Protein AF-0000000080331948 (afdb_homodimer)

Secondary structure (DSSP, 8-state):
--HHHHHHHHHHHHHHHHTT-EEE-SSTTEEEEEEE-SSSSEEEEEEEE-SSEEEEEEEEEPPPSS-HHHHHHHHHHHTTT-SS-EEEE-TT--EEEEEEEEGGG--HHHHHHHHHHHHHHHHHTHHHHHHHHHHHHHHHHHHHHHHHT---GGGGGGHHHHS----/--HHHHHHHHHHHHHHHHTT-EEE-SSTTEEEEEEE-SSSSEEEEEEEE-SSEEEEEEEEEPPPSS-HHHHHHHHHHHTTT-SS-EEEE-TT--EEEEEEEEGGG--HHHHHHHHHHHHHHHHHTHHHHHHHHHHHHHHHHHHHHHHHT---GGGGGGHHHHS----

pLDDT: mean 94.82, std 8.62, range [34.72, 98.94]

Nearest PDB structures (foldseek):
  2plg-assembly1_A  TM=7.442E-01  e=8.503E-07  Synechococcus elongatus
  2plg-assembly1_B  TM=6.906E-01  e=1.184E-05  Synechococcus elongatus
  4g6t-assembly1_A  TM=7.259E-01  e=1.297E-04  Pseudomonas syringae pv. tomato str. DC3000
  1ttw-assembly1_A-2  TM=7.225E-01  e=3.381E-04  Yersinia pestis CO92
  3epu-assembly1_A  TM=7.434E-01  e=1.054E-03  Salmonella enterica subsp. enterica serovar Typhimurium

Organism: NCBI:txid40318

InterPro domains:
  IPR019660 Putative sensory transduction regulator YbjN [PF10722] (11-130)

Structure (mmCIF, N/CA/C/O backbone):
data_AF-0000000080331948-model_v1
#
loop_
_entity.id
_entity.type
_entity.pdbx_description
1 polymer 'YbjN domain-containing protein'
#
loop_
_atom_site.group_PDB
_atom_site.id
_atom_site.type_symbol
_atom_site.label_atom_id
_atom_site.label_alt_id
_atom_site.label_comp_id
_atom_site.label_asym_id
_atom_site.label_entity_id
_atom_site.label_seq_id
_atom_site.pdbx_PDB_ins_code
_atom_site.Cartn_x
_atom_site.Cartn_y
_atom_site.Cartn_z
_atom_site.occupancy
_atom_site.B_iso_or_equiv
_atom_site.auth_seq_id
_atom_site.auth_comp_id
_atom_site.auth_asym_id
_atom_site.auth_atom_id
_atom_site.pdbx_PDB_model_num
ATOM 1 N N . MET A 1 1 ? 12.797 -26.469 7.102 1 83.25 1 MET A N 1
ATOM 2 C CA . MET A 1 1 ? 12.281 -25.797 5.902 1 83.25 1 MET A CA 1
ATOM 3 C C . MET A 1 1 ? 11.719 -26.828 4.918 1 83.25 1 MET A C 1
ATOM 5 O O . MET A 1 1 ? 12.359 -27.844 4.641 1 83.25 1 MET A O 1
ATOM 9 N N . SER A 1 2 ? 10.547 -26.578 4.457 1 90.88 2 SER A N 1
ATOM 10 C CA . SER A 1 2 ? 9.906 -27.438 3.459 1 90.88 2 SER A CA 1
ATOM 11 C C . SER A 1 2 ? 10.633 -27.359 2.121 1 90.88 2 SER A C 1
ATOM 13 O O . SER A 1 2 ? 11.523 -26.516 1.935 1 90.88 2 SER A O 1
ATOM 15 N N . ASP A 1 3 ? 10.359 -28.297 1.271 1 93.81 3 ASP A N 1
ATOM 16 C CA . ASP A 1 3 ? 10.961 -28.297 -0.061 1 93.81 3 ASP A CA 1
ATOM 17 C C . ASP A 1 3 ? 10.633 -27 -0.808 1 93.81 3 ASP A C 1
ATOM 19 O O . ASP A 1 3 ? 11.477 -26.469 -1.532 1 93.81 3 ASP A O 1
ATOM 23 N N . GLU A 1 4 ? 9.469 -26.531 -0.627 1 94.12 4 GLU A N 1
ATOM 24 C CA . GLU A 1 4 ? 9.047 -25.297 -1.272 1 94.12 4 GLU A CA 1
ATOM 25 C C . GLU A 1 4 ? 9.852 -24.109 -0.763 1 94.12 4 GLU A C 1
ATOM 27 O O . GLU A 1 4 ? 10.242 -23.234 -1.543 1 94.12 4 GLU A O 1
ATOM 32 N N . GLN A 1 5 ? 10.047 -24.094 0.524 1 96.12 5 GLN A N 1
ATOM 33 C CA . GLN A 1 5 ? 10.836 -23.016 1.12 1 96.12 5 GLN A CA 1
ATOM 34 C C . GLN A 1 5 ? 12.273 -23.047 0.608 1 96.12 5 GLN A C 1
ATOM 36 O O . GLN A 1 5 ? 12.844 -22 0.283 1 96.12 5 GLN A O 1
ATOM 41 N N . ARG A 1 6 ? 12.805 -24.203 0.476 1 95.75 6 ARG A N 1
ATOM 42 C CA . ARG A 1 6 ? 14.18 -24.359 -0.009 1 95.75 6 ARG A CA 1
ATOM 43 C C . ARG A 1 6 ? 14.297 -23.922 -1.464 1 95.75 6 ARG A C 1
ATOM 45 O O . ARG A 1 6 ? 15.266 -23.25 -1.841 1 95.75 6 ARG A O 1
ATOM 52 N N . SER A 1 7 ? 13.344 -24.344 -2.223 1 96.69 7 SER A N 1
ATOM 53 C CA . SER A 1 7 ? 13.328 -23.953 -3.627 1 96.69 7 SER A CA 1
ATOM 54 C C . SER A 1 7 ? 13.258 -22.438 -3.773 1 96.69 7 SER A C 1
ATOM 56 O O . SER A 1 7 ? 13.984 -21.844 -4.582 1 96.69 7 SER A O 1
ATOM 58 N N . ALA A 1 8 ? 12.406 -21.766 -2.992 1 97.69 8 ALA A N 1
ATOM 59 C CA . ALA A 1 8 ? 12.297 -20.312 -3.012 1 97.69 8 ALA A CA 1
ATOM 60 C C . ALA A 1 8 ? 13.625 -19.656 -2.648 1 97.69 8 ALA A C 1
ATOM 62 O O . ALA A 1 8 ? 14.047 -18.688 -3.293 1 97.69 8 ALA A O 1
ATOM 63 N N . GLY A 1 9 ? 14.234 -20.188 -1.626 1 97.88 9 GLY A N 1
ATOM 64 C CA . GLY A 1 9 ? 15.531 -19.672 -1.231 1 97.88 9 GLY A CA 1
ATOM 65 C C . GLY A 1 9 ? 16.562 -19.734 -2.346 1 97.88 9 GLY A C 1
ATOM 66 O O . GLY A 1 9 ? 17.297 -18.766 -2.576 1 97.88 9 GLY A O 1
ATOM 67 N N . ARG A 1 10 ? 16.609 -20.828 -3.023 1 97.94 10 ARG A N 1
ATOM 68 C CA . ARG A 1 10 ? 17.562 -21 -4.125 1 97.94 10 ARG A CA 1
ATOM 69 C C . ARG A 1 10 ? 17.297 -19.984 -5.234 1 97.94 10 ARG A C 1
ATOM 71 O O . ARG A 1 10 ? 18.219 -19.438 -5.812 1 97.94 10 ARG A O 1
ATOM 78 N N . VAL A 1 11 ? 16.062 -19.812 -5.5 1 98.38 11 VAL A N 1
ATOM 79 C CA . VAL A 1 11 ? 15.688 -18.859 -6.531 1 98.38 11 VAL A CA 1
ATOM 80 C C . VAL A 1 11 ? 16.156 -17.469 -6.137 1 98.38 11 VAL A C 1
ATOM 82 O O . VAL A 1 11 ? 16.75 -16.75 -6.941 1 98.38 11 VAL A O 1
ATOM 85 N N . ILE A 1 12 ? 15.844 -17.062 -4.926 1 98.69 12 ILE A N 1
ATOM 86 C CA . ILE A 1 12 ? 16.188 -15.727 -4.438 1 98.69 12 ILE A CA 1
ATOM 87 C C . ILE A 1 12 ? 17.703 -15.531 -4.516 1 98.69 12 ILE A C 1
ATOM 89 O O . ILE A 1 12 ? 18.172 -14.531 -5.07 1 98.69 12 ILE A O 1
ATOM 93 N N . GLU A 1 13 ? 18.406 -16.484 -4.039 1 98.56 13 GLU A N 1
ATOM 94 C CA . GLU A 1 13 ? 19.859 -16.391 -4.043 1 98.56 13 GLU A CA 1
ATOM 95 C C . GLU A 1 13 ? 20.406 -16.312 -5.469 1 98.56 13 GLU A C 1
ATOM 97 O O . GLU A 1 13 ? 21.328 -15.531 -5.75 1 98.56 13 GLU A O 1
ATOM 102 N N . GLY A 1 14 ? 19.906 -17.125 -6.273 1 98.69 14 GLY A N 1
ATOM 103 C CA . GLY A 1 14 ? 20.312 -17.062 -7.668 1 98.69 14 GLY A CA 1
ATOM 104 C C . GLY A 1 14 ? 20.125 -15.703 -8.297 1 98.69 14 GLY A C 1
ATOM 105 O O . GLY A 1 14 ? 21 -15.203 -9 1 98.69 14 GLY A O 1
ATOM 106 N N . VAL A 1 15 ? 18.953 -15.062 -8.078 1 98.69 15 VAL A N 1
ATOM 107 C CA . VAL A 1 15 ? 18.656 -13.75 -8.633 1 98.69 15 VAL A CA 1
ATOM 108 C C . VAL A 1 15 ? 19.609 -12.711 -8.055 1 98.69 15 VAL A C 1
ATOM 110 O O . VAL A 1 15 ? 20.109 -11.852 -8.781 1 98.69 15 VAL A O 1
ATOM 113 N N . LEU A 1 16 ? 19.844 -12.75 -6.746 1 98.62 16 LEU A N 1
ATOM 114 C CA . LEU A 1 16 ? 20.719 -11.789 -6.098 1 98.62 16 LEU A CA 1
ATOM 115 C C . LEU A 1 16 ? 22.141 -11.906 -6.625 1 98.62 16 LEU A C 1
ATOM 117 O O . LEU A 1 16 ? 22.812 -10.898 -6.84 1 98.62 16 LEU A O 1
ATOM 121 N N . GLU A 1 17 ? 22.562 -13.141 -6.859 1 98.44 17 GLU A N 1
ATOM 122 C CA . GLU A 1 17 ? 23.891 -13.383 -7.398 1 98.44 17 GLU A CA 1
ATOM 123 C C . GLU A 1 17 ? 24 -12.906 -8.844 1 98.44 17 GLU A C 1
ATOM 125 O O . GLU A 1 17 ? 24.969 -12.242 -9.211 1 98.44 17 GLU A O 1
ATOM 130 N N . ASP A 1 18 ? 23.047 -13.234 -9.609 1 98.25 18 ASP A N 1
ATOM 131 C CA . ASP A 1 18 ? 23.047 -12.844 -11.016 1 98.25 18 ASP A CA 1
ATOM 132 C C . ASP A 1 18 ? 23.047 -11.328 -11.164 1 98.25 18 ASP A C 1
ATOM 134 O O . ASP A 1 18 ? 23.641 -10.789 -12.094 1 98.25 18 ASP A O 1
ATOM 138 N N . ALA A 1 19 ? 22.359 -10.656 -10.281 1 97.62 19 ALA A N 1
ATOM 139 C CA . ALA A 1 19 ? 22.266 -9.195 -10.328 1 97.62 19 ALA A CA 1
ATOM 140 C C . ALA A 1 19 ? 23.469 -8.547 -9.664 1 97.62 19 ALA A C 1
ATOM 142 O O . ALA A 1 19 ? 23.578 -7.316 -9.625 1 97.62 19 ALA A O 1
ATOM 143 N N . GLU A 1 20 ? 24.312 -9.336 -9.078 1 98.12 20 GLU A N 1
ATOM 144 C CA . GLU A 1 20 ? 25.531 -8.875 -8.422 1 98.12 20 GLU A CA 1
ATOM 145 C C . GLU A 1 20 ? 25.219 -7.887 -7.301 1 98.12 20 GLU A C 1
ATOM 147 O O . GLU A 1 20 ? 25.906 -6.871 -7.16 1 98.12 20 GLU A O 1
ATOM 152 N N . LEU A 1 21 ? 24.203 -8.211 -6.594 1 98.5 21 LEU A N 1
ATOM 153 C CA . LEU A 1 21 ? 23.812 -7.363 -5.473 1 98.5 21 LEU A CA 1
ATOM 154 C C . LEU A 1 21 ? 24.562 -7.762 -4.207 1 98.5 21 LEU A C 1
ATOM 156 O O . LEU A 1 21 ? 24.906 -8.93 -4.027 1 98.5 21 LEU A O 1
ATOM 160 N N . GLU A 1 22 ? 24.812 -6.77 -3.357 1 98.5 22 GLU A N 1
ATOM 161 C CA . GLU A 1 22 ? 25.312 -7.039 -2.008 1 98.5 22 GLU A CA 1
ATOM 162 C C . GLU A 1 22 ? 24.188 -7.543 -1.105 1 98.5 22 GLU A C 1
ATOM 164 O O . GLU A 1 22 ? 23.109 -6.938 -1.043 1 98.5 22 GLU A O 1
ATOM 169 N N . TRP A 1 23 ? 24.438 -8.695 -0.426 1 98.62 23 TRP A N 1
ATOM 170 C CA . TRP A 1 23 ? 23.406 -9.219 0.463 1 98.62 23 TRP A CA 1
ATOM 171 C C . TRP A 1 23 ? 24 -10.172 1.494 1 98.62 23 TRP A C 1
ATOM 173 O O . TRP A 1 23 ? 25.141 -10.617 1.346 1 98.62 23 TRP A O 1
ATOM 183 N N . GLU A 1 24 ? 23.266 -10.344 2.527 1 98.69 24 GLU A N 1
ATOM 184 C CA . GLU A 1 24 ? 23.594 -11.328 3.559 1 98.69 24 GLU A CA 1
ATOM 185 C C . GLU A 1 24 ? 22.359 -12.156 3.928 1 98.69 24 GLU A C 1
ATOM 187 O O . GLU A 1 24 ? 21.234 -11.758 3.66 1 98.69 24 GLU A O 1
ATOM 192 N N . SER A 1 25 ? 22.594 -13.297 4.52 1 98.31 25 SER A N 1
ATOM 193 C CA . SER A 1 25 ? 21.562 -14.18 5.027 1 98.31 25 SER A CA 1
ATOM 194 C C . SER A 1 25 ? 21.766 -14.477 6.508 1 98.31 25 SER A C 1
ATOM 196 O O . SER A 1 25 ? 22.391 -15.484 6.867 1 98.31 25 SER A O 1
ATOM 198 N N . PRO A 1 26 ? 21.125 -13.641 7.414 1 97.5 26 PRO A N 1
ATOM 199 C CA . PRO A 1 26 ? 21.328 -13.82 8.852 1 97.5 26 PRO A CA 1
ATOM 200 C C . PRO A 1 26 ? 20.891 -15.195 9.344 1 97.5 26 PRO A C 1
ATOM 202 O O . PRO A 1 26 ? 21.453 -15.719 10.312 1 97.5 26 PRO A O 1
ATOM 205 N N . GLN A 1 27 ? 19.844 -15.727 8.797 1 96.12 27 GLN A N 1
ATOM 206 C CA . GLN A 1 27 ? 19.344 -17.078 9.047 1 96.12 27 GLN A CA 1
ATOM 207 C C . GLN A 1 27 ? 18.734 -17.672 7.777 1 96.12 27 GLN A C 1
ATOM 209 O O . GLN A 1 27 ? 18.359 -16.953 6.855 1 96.12 27 GLN A O 1
ATOM 214 N N . PRO A 1 28 ? 18.703 -18.984 7.812 1 93.88 28 PRO A N 1
ATOM 215 C CA . PRO A 1 28 ? 18.094 -19.609 6.633 1 93.88 28 PRO A CA 1
ATOM 216 C C . PRO A 1 28 ? 16.734 -19.031 6.293 1 93.88 28 PRO A C 1
ATOM 218 O O . PRO A 1 28 ? 15.867 -18.922 7.172 1 93.88 28 PRO A O 1
ATOM 221 N N . GLY A 1 29 ? 16.562 -18.641 5.031 1 96.75 29 GLY A N 1
ATOM 222 C CA . GLY A 1 29 ? 15.273 -18.125 4.594 1 96.75 29 GLY A CA 1
ATOM 223 C C . GLY A 1 29 ? 15.125 -16.625 4.809 1 96.75 29 GLY A C 1
ATOM 224 O O . GLY A 1 29 ? 14.078 -16.047 4.5 1 96.75 29 GLY A O 1
ATOM 225 N N . SER A 1 30 ? 16.094 -16.016 5.359 1 98.44 30 SER A N 1
ATOM 226 C CA . SER A 1 30 ? 16.094 -14.578 5.562 1 98.44 30 SER A CA 1
ATOM 227 C C . SER A 1 30 ? 17.234 -13.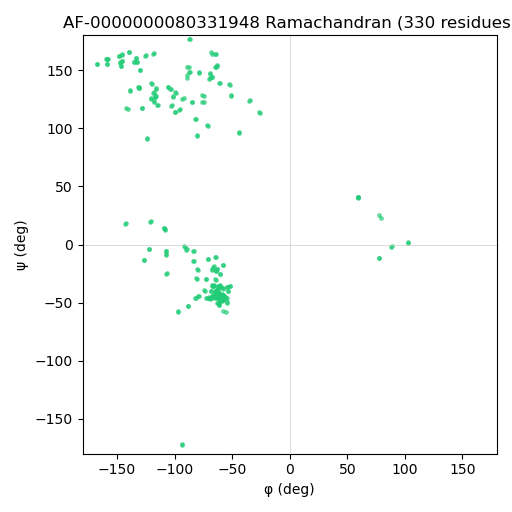906 4.809 1 98.44 30 SER A C 1
ATOM 229 O O . SER A 1 30 ? 18.391 -14.352 4.891 1 98.44 30 SER A O 1
ATOM 231 N N . TYR A 1 31 ? 16.922 -12.867 4.082 1 98.81 31 TYR A N 1
ATOM 232 C CA . TYR A 1 31 ? 17.922 -12.156 3.297 1 98.81 31 TYR A CA 1
ATOM 233 C C . TYR A 1 31 ? 17.812 -10.648 3.523 1 98.81 31 TYR A C 1
ATOM 235 O O . TYR A 1 31 ? 16.719 -10.102 3.596 1 98.81 31 TYR A O 1
ATOM 243 N N . VAL A 1 32 ? 18.922 -10.023 3.701 1 98.88 32 VAL A N 1
ATOM 244 C CA . VAL A 1 32 ? 19.031 -8.57 3.727 1 98.88 32 VAL A CA 1
ATOM 245 C C . VAL A 1 32 ? 19.859 -8.094 2.541 1 98.88 32 VAL A C 1
ATOM 247 O O . VAL A 1 32 ? 21.031 -8.469 2.402 1 98.88 32 VAL A O 1
ATOM 250 N N . VAL A 1 33 ? 19.281 -7.293 1.722 1 98.81 33 VAL A N 1
ATOM 251 C CA . VAL A 1 33 ? 19.844 -6.93 0.428 1 98.81 33 VAL A CA 1
ATOM 252 C C . VAL A 1 33 ? 20.062 -5.418 0.363 1 98.81 33 VAL A C 1
ATOM 254 O O . VAL A 1 33 ? 19.203 -4.648 0.811 1 98.81 33 VAL A O 1
ATOM 257 N N . LYS A 1 34 ? 21.125 -4.996 -0.164 1 98.56 34 LYS A N 1
ATOM 258 C CA . LYS A 1 34 ? 21.359 -3.588 -0.459 1 98.56 34 LYS A CA 1
ATOM 259 C C . LYS A 1 34 ? 21.109 -3.283 -1.933 1 98.56 34 LYS A C 1
ATOM 261 O O . LYS A 1 34 ? 21.812 -3.791 -2.809 1 98.56 34 LYS A O 1
ATOM 266 N N . LEU A 1 35 ? 20.109 -2.502 -2.168 1 98.31 35 LEU A N 1
ATOM 267 C CA . LEU A 1 35 ? 19.797 -2.092 -3.533 1 98.31 35 LEU A CA 1
ATOM 268 C C . LEU A 1 35 ? 20.422 -0.736 -3.85 1 98.31 35 LEU A C 1
ATOM 270 O O . LEU A 1 35 ? 20.031 0.279 -3.262 1 98.31 35 LEU A O 1
ATOM 274 N N . PRO A 1 36 ? 21.297 -0.685 -4.762 1 96.69 36 PRO A N 1
ATOM 275 C CA . PRO A 1 36 ? 21.906 0.609 -5.094 1 96.69 36 PRO A CA 1
ATOM 276 C C . PRO A 1 36 ? 20.922 1.555 -5.785 1 96.69 36 PRO A C 1
ATOM 278 O O . PRO A 1 36 ? 20.094 1.114 -6.59 1 96.69 36 PRO A O 1
ATOM 281 N N . GLY A 1 37 ? 21.047 2.812 -5.434 1 94.5 37 GLY A N 1
ATOM 282 C CA . GLY A 1 37 ? 20.172 3.805 -6.027 1 94.5 37 GLY A CA 1
ATOM 283 C C . GLY A 1 37 ? 20.922 4.945 -6.695 1 94.5 37 GLY A C 1
ATOM 284 O O . GLY A 1 37 ? 22.125 5.09 -6.516 1 94.5 37 GLY A O 1
ATOM 285 N N . THR A 1 38 ? 20.219 5.652 -7.523 1 91.44 38 THR A N 1
ATOM 286 C CA . THR A 1 38 ? 20.734 6.852 -8.18 1 91.44 38 THR A CA 1
ATOM 287 C C . THR A 1 38 ? 20.484 8.086 -7.316 1 91.44 38 THR A C 1
ATOM 289 O O . THR A 1 38 ? 21.406 8.859 -7.059 1 91.44 38 THR A O 1
ATOM 292 N N . ARG A 1 39 ? 19.375 8.328 -6.902 1 89.12 39 ARG A N 1
ATOM 293 C CA . ARG A 1 39 ? 19.031 9.453 -6.043 1 89.12 39 ARG A CA 1
ATOM 294 C C . ARG A 1 39 ? 19.344 9.141 -4.582 1 89.12 39 ARG A C 1
ATOM 296 O O . ARG A 1 39 ? 19.953 9.961 -3.891 1 89.12 39 ARG A O 1
ATOM 303 N N . LYS A 1 40 ? 18.969 8.023 -4.199 1 89.5 40 LYS A N 1
ATOM 304 C CA . LYS A 1 40 ? 19.312 7.512 -2.877 1 89.5 40 LYS A CA 1
ATOM 305 C C . LYS A 1 40 ? 20.641 6.758 -2.906 1 89.5 40 LYS A C 1
ATOM 307 O O . LYS A 1 40 ? 20.969 6.109 -3.902 1 89.5 40 LYS A O 1
ATOM 312 N N . LEU A 1 41 ? 21.375 6.82 -1.913 1 87.38 41 LEU A N 1
ATOM 313 C CA . LEU A 1 41 ? 22.594 6.008 -1.857 1 87.38 41 LEU A CA 1
ATOM 314 C C . LEU A 1 41 ? 22.266 4.527 -2.004 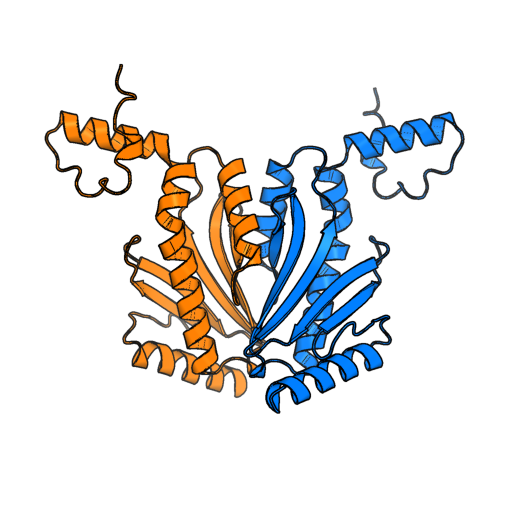1 87.38 41 LEU A C 1
ATOM 316 O O . LEU A 1 41 ? 22.781 3.857 -2.9 1 87.38 41 LEU A O 1
ATOM 320 N N . SER A 1 42 ? 21.438 4.008 -1.155 1 96.25 42 SER A N 1
ATOM 321 C CA . SER A 1 42 ? 21 2.619 -1.244 1 96.25 42 SER A CA 1
ATOM 322 C C . SER A 1 42 ? 19.688 2.4 -0.493 1 96.25 42 SER A C 1
ATOM 324 O O . SER A 1 42 ? 19.281 3.234 0.322 1 96.25 42 SER A O 1
ATOM 326 N N . THR A 1 43 ? 19.047 1.386 -0.822 1 97.94 43 THR A N 1
ATOM 327 C CA . THR A 1 43 ? 17.844 0.928 -0.135 1 97.94 43 THR A CA 1
ATOM 328 C C . THR A 1 43 ? 18.062 -0.455 0.472 1 97.94 43 THR A C 1
ATOM 330 O O . THR A 1 43 ? 18.484 -1.385 -0.222 1 97.94 43 THR A O 1
ATOM 333 N N . THR A 1 44 ? 17.859 -0.547 1.74 1 98.5 44 THR A N 1
ATOM 334 C CA . THR A 1 44 ? 17.953 -1.847 2.396 1 98.5 44 THR A CA 1
ATOM 335 C C . THR A 1 44 ? 16.641 -2.604 2.297 1 98.5 44 THR A C 1
ATOM 337 O O . THR A 1 44 ? 15.602 -2.117 2.75 1 98.5 44 THR A O 1
ATOM 340 N N . LEU A 1 45 ? 16.734 -3.805 1.71 1 98.81 45 LEU A N 1
ATOM 341 C CA . LEU A 1 45 ? 15.562 -4.656 1.508 1 98.81 45 LEU A CA 1
ATOM 342 C C . LEU A 1 45 ? 15.695 -5.965 2.281 1 98.81 45 LEU A C 1
ATOM 344 O O . LEU A 1 45 ? 16.703 -6.664 2.148 1 98.81 45 LEU A O 1
ATOM 348 N N . SER A 1 46 ? 14.703 -6.258 3.064 1 98.88 46 SER A N 1
ATOM 349 C CA . SER A 1 46 ? 14.617 -7.551 3.738 1 98.88 46 SER A CA 1
ATOM 350 C C . SER A 1 46 ? 13.664 -8.492 3.002 1 98.88 46 SER A C 1
ATOM 352 O O . SER A 1 46 ? 12.555 -8.102 2.635 1 98.88 46 SER A O 1
ATOM 354 N N . LEU A 1 47 ? 14.086 -9.711 2.744 1 98.81 47 LEU A N 1
ATOM 355 C CA . LEU A 1 47 ? 13.273 -10.805 2.215 1 98.81 47 LEU A CA 1
ATOM 356 C C . LEU A 1 47 ? 13.195 -11.953 3.211 1 98.81 47 LEU A C 1
ATOM 358 O O . LEU A 1 47 ? 14.227 -12.438 3.686 1 98.81 47 LEU A O 1
ATOM 362 N N . ILE A 1 48 ? 11.992 -12.398 3.512 1 98.69 48 ILE A N 1
ATOM 363 C CA . ILE A 1 48 ? 11.812 -13.5 4.453 1 98.69 48 ILE A CA 1
ATOM 364 C C . ILE A 1 48 ? 10.922 -14.57 3.836 1 98.69 48 ILE A C 1
ATOM 366 O O . ILE A 1 48 ? 9.758 -14.312 3.514 1 98.69 48 ILE A O 1
ATOM 370 N N . VAL A 1 49 ? 11.508 -15.703 3.693 1 98.38 49 VAL A N 1
ATOM 371 C CA . VAL A 1 49 ? 10.75 -16.875 3.25 1 98.38 49 VAL A CA 1
ATOM 372 C C . VAL A 1 49 ? 10.023 -17.5 4.438 1 98.38 49 VAL A C 1
ATOM 374 O O . VAL A 1 49 ? 10.648 -18.156 5.277 1 98.38 49 VAL A O 1
ATOM 377 N N . GLY A 1 50 ? 8.719 -17.312 4.434 1 96.38 50 GLY A N 1
ATOM 378 C CA . GLY A 1 50 ? 7.91 -17.938 5.469 1 96.38 50 GLY A CA 1
ATOM 379 C C . GLY A 1 50 ? 7.348 -19.281 5.051 1 96.38 50 GLY A C 1
ATOM 380 O O . GLY A 1 50 ? 7.746 -19.844 4.027 1 96.38 50 GLY A O 1
ATOM 381 N N . ARG A 1 51 ? 6.465 -19.797 5.902 1 93.69 51 ARG A N 1
ATOM 382 C CA . ARG A 1 51 ? 5.867 -21.109 5.641 1 93.69 51 ARG A CA 1
ATOM 383 C C . ARG A 1 51 ? 5.055 -21.078 4.348 1 93.69 51 ARG A C 1
ATOM 385 O O . ARG A 1 51 ? 5.102 -22.031 3.564 1 93.69 51 ARG A O 1
ATOM 392 N N . HIS A 1 52 ? 4.391 -19.875 4.121 1 90.25 52 HIS A N 1
ATOM 393 C CA . HIS A 1 52 ? 3.459 -19.906 3 1 90.25 52 HIS A CA 1
ATOM 394 C C . HIS A 1 52 ? 3.744 -18.766 2.021 1 90.25 52 HIS A C 1
ATOM 396 O O . HIS A 1 52 ? 3.236 -18.766 0.897 1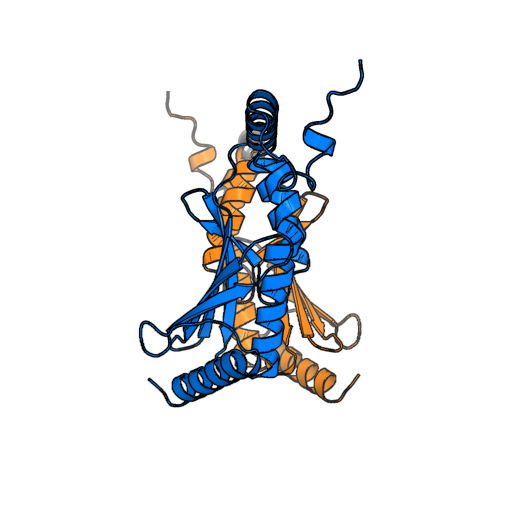 90.25 52 HIS A O 1
ATOM 402 N N . SER A 1 53 ? 4.539 -17.828 2.463 1 96.38 53 SER A N 1
ATOM 403 C CA . SER A 1 53 ? 4.707 -16.641 1.625 1 96.38 53 SER A CA 1
ATOM 404 C C . SER A 1 53 ? 6.113 -16.062 1.762 1 96.38 53 SER A C 1
ATOM 406 O O . SER A 1 53 ? 6.832 -16.391 2.707 1 96.38 53 SER A O 1
ATOM 408 N N . LEU A 1 54 ? 6.508 -15.344 0.75 1 97.69 54 LEU A N 1
ATOM 409 C CA . LEU A 1 54 ? 7.672 -14.461 0.792 1 97.69 54 LEU A CA 1
ATOM 410 C C . LEU A 1 54 ? 7.27 -13.047 1.19 1 97.69 54 LEU A C 1
ATOM 412 O O . LEU A 1 54 ? 6.363 -12.461 0.594 1 97.69 54 LEU A O 1
ATOM 416 N N . SER A 1 55 ? 7.898 -12.523 2.197 1 98.38 55 SER A N 1
ATOM 417 C CA . SER A 1 55 ? 7.66 -11.148 2.627 1 98.38 55 SER A CA 1
ATOM 418 C C . SER A 1 55 ? 8.82 -10.242 2.236 1 98.38 55 SER A C 1
ATOM 420 O O . SER A 1 55 ? 9.984 -10.633 2.33 1 98.38 55 SER A O 1
ATOM 422 N N . LEU A 1 56 ? 8.508 -9.109 1.735 1 98.38 56 LEU A N 1
ATOM 423 C CA . LEU A 1 56 ? 9.453 -8.055 1.377 1 98.38 56 LEU A CA 1
ATOM 424 C C . LEU A 1 56 ? 9.227 -6.805 2.217 1 98.38 56 LEU A C 1
ATOM 426 O O . LEU A 1 56 ? 8.086 -6.375 2.398 1 98.38 56 LEU A O 1
ATOM 430 N N . ASN A 1 57 ? 10.25 -6.262 2.719 1 98.69 57 ASN A N 1
ATOM 431 C CA . ASN A 1 57 ? 10.242 -5.004 3.457 1 98.69 57 ASN A CA 1
ATOM 432 C C . ASN A 1 57 ? 11.461 -4.152 3.125 1 98.69 57 ASN A C 1
ATOM 434 O O . ASN A 1 57 ? 12.594 -4.551 3.396 1 98.69 57 ASN A O 1
ATOM 438 N N . ALA A 1 58 ? 11.242 -3.021 2.568 1 98.81 58 ALA A N 1
ATOM 439 C CA . ALA A 1 58 ? 12.328 -2.125 2.182 1 98.81 58 ALA A CA 1
ATOM 440 C C . ALA A 1 58 ? 12.211 -0.781 2.896 1 98.81 58 ALA A C 1
ATOM 442 O O . ALA A 1 58 ? 11.172 -0.119 2.82 1 98.81 58 ALA A O 1
ATOM 443 N N . PHE A 1 59 ? 13.266 -0.417 3.566 1 98.62 59 PHE A N 1
ATOM 444 C CA . PHE A 1 59 ? 13.305 0.871 4.25 1 98.62 59 PHE A CA 1
ATOM 445 C C . PHE A 1 59 ? 13.492 2.006 3.252 1 98.62 59 PHE A C 1
ATOM 447 O O . PHE A 1 59 ? 14.492 2.047 2.533 1 98.62 59 PHE A O 1
ATOM 454 N N . VAL A 1 60 ? 12.539 2.953 3.27 1 98.56 60 VAL A N 1
ATOM 455 C CA . VAL A 1 60 ? 12.617 4.039 2.299 1 98.56 60 VAL A CA 1
ATOM 456 C C . VAL A 1 60 ? 13.273 5.262 2.945 1 98.56 60 VAL A C 1
ATOM 458 O O . VAL A 1 60 ? 14.312 5.734 2.482 1 98.56 60 VAL A O 1
ATOM 461 N N . ILE A 1 61 ? 12.656 5.703 4.023 1 98.19 61 ILE A N 1
ATOM 462 C CA . ILE A 1 61 ? 13.18 6.879 4.703 1 98.19 61 ILE A CA 1
ATOM 463 C C . ILE A 1 61 ? 12.523 7.023 6.074 1 98.19 61 ILE A C 1
ATOM 465 O O . ILE A 1 61 ? 11.414 6.523 6.289 1 98.19 61 ILE A O 1
ATOM 469 N N . ARG A 1 62 ? 13.18 7.684 6.98 1 98.06 62 ARG A N 1
ATOM 470 C CA . ARG A 1 62 ? 12.641 7.961 8.312 1 98.06 62 ARG A CA 1
ATOM 471 C C . ARG A 1 62 ? 11.422 8.867 8.227 1 98.06 62 ARG A C 1
ATOM 473 O O . ARG A 1 62 ? 11.188 9.516 7.207 1 98.06 62 ARG A O 1
ATOM 480 N N . HIS A 1 63 ? 10.695 8.883 9.32 1 98.56 63 HIS A N 1
ATOM 481 C CA . HIS A 1 63 ? 9.508 9.727 9.406 1 98.56 63 HIS A CA 1
ATOM 482 C C . HIS A 1 63 ? 9.828 11.172 9.031 1 98.56 63 HIS A C 1
ATOM 484 O O . HIS A 1 63 ? 10.898 11.68 9.375 1 98.56 63 HIS A O 1
ATOM 490 N N . PRO A 1 64 ? 8.945 11.766 8.266 1 98.38 64 PRO A N 1
ATOM 491 C CA . PRO A 1 64 ? 9.203 13.156 7.879 1 98.38 64 PRO A CA 1
ATOM 492 C C . PRO A 1 64 ? 9.242 14.102 9.078 1 98.38 64 PRO A C 1
ATOM 494 O O . PRO A 1 64 ? 8.531 13.883 10.07 1 98.38 64 PRO A O 1
ATOM 497 N N . ASP A 1 65 ? 9.945 15.156 8.93 1 97.5 65 ASP A N 1
ATOM 498 C CA . ASP A 1 65 ? 10.055 16.188 9.961 1 97.5 65 ASP A CA 1
ATOM 499 C C . ASP A 1 65 ? 8.844 17.125 9.938 1 97.5 65 ASP A C 1
ATOM 501 O O . ASP A 1 65 ? 8.523 17.75 10.945 1 97.5 65 ASP A O 1
ATOM 505 N N . GLU A 1 66 ? 8.312 17.266 8.812 1 98.06 66 GLU A N 1
ATOM 506 C CA . GLU A 1 66 ? 7.191 18.188 8.633 1 98.06 66 GLU A CA 1
ATOM 507 C C . GLU A 1 66 ? 6.246 17.688 7.543 1 98.06 66 GLU A C 1
ATOM 509 O O . GLU A 1 66 ? 6.602 16.797 6.762 1 98.06 66 GLU A O 1
ATOM 514 N N . ASN A 1 67 ? 5.039 18.188 7.516 1 98.12 67 ASN A N 1
ATOM 515 C CA . ASN A 1 67 ? 4.039 17.969 6.477 1 98.12 67 ASN A CA 1
ATOM 516 C C . ASN A 1 67 ? 3.701 16.484 6.324 1 98.12 67 ASN A C 1
ATOM 518 O O . ASN A 1 67 ? 3.611 15.984 5.207 1 98.12 67 ASN A O 1
ATOM 522 N N . GLU A 1 68 ? 3.604 15.828 7.395 1 98.19 68 GLU A N 1
ATOM 523 C CA . GLU A 1 68 ? 3.299 14.406 7.414 1 98.19 68 GLU A CA 1
ATOM 524 C C . GLU A 1 68 ? 2.027 14.102 6.625 1 98.19 68 GLU A C 1
ATOM 526 O O . GLU A 1 68 ? 1.991 13.148 5.84 1 98.19 68 GLU A O 1
ATOM 531 N N . PRO A 1 69 ? 0.948 14.961 6.727 1 98.31 69 PRO A N 1
ATOM 532 C CA . PRO A 1 69 ? -0.268 14.648 5.973 1 98.31 69 PRO A CA 1
ATOM 533 C C . PRO A 1 69 ? -0.038 14.641 4.461 1 98.31 69 PRO A C 1
ATOM 535 O O . PRO A 1 69 ? -0.526 13.742 3.766 1 98.31 69 PRO A O 1
ATOM 538 N N . ALA A 1 70 ? 0.69 15.531 3.969 1 98.38 70 ALA A N 1
ATOM 539 C CA . ALA A 1 70 ? 0.953 15.586 2.533 1 98.38 70 ALA A CA 1
ATOM 540 C C . ALA A 1 70 ? 1.812 14.406 2.088 1 98.38 70 ALA A C 1
ATOM 542 O O . ALA A 1 70 ? 1.604 13.852 1.007 1 98.38 70 ALA A O 1
ATOM 543 N N . VAL A 1 71 ? 2.789 14.047 2.891 1 98.75 71 VAL A N 1
ATOM 544 C CA . VAL A 1 71 ? 3.627 12.891 2.598 1 98.75 71 VAL A CA 1
ATOM 545 C C . VAL A 1 71 ? 2.764 11.633 2.521 1 98.75 71 VAL A C 1
ATOM 547 O O . VAL A 1 71 ? 2.865 10.859 1.565 1 98.75 71 VAL A O 1
ATOM 550 N N . HIS A 1 72 ? 1.904 11.5 3.51 1 98.88 72 HIS A N 1
ATOM 551 C CA . HIS A 1 72 ? 1.058 10.312 3.549 1 98.88 72 HIS A CA 1
ATOM 552 C C . HIS A 1 72 ? 0.128 10.258 2.342 1 98.88 72 HIS A C 1
ATOM 554 O O . HIS A 1 72 ? -0.062 9.195 1.745 1 98.88 72 HIS A O 1
ATOM 560 N N . ARG A 1 73 ? -0.45 11.359 2.016 1 98.75 73 ARG A N 1
ATOM 561 C CA . ARG A 1 73 ? -1.298 11.414 0.829 1 98.75 73 ARG A CA 1
ATOM 562 C C . ARG A 1 73 ? -0.517 11.031 -0.423 1 98.75 73 ARG A C 1
ATOM 564 O O . ARG A 1 73 ? -1.005 10.258 -1.254 1 98.75 73 ARG A O 1
ATOM 571 N N . TRP A 1 74 ? 0.674 11.57 -0.562 1 98.75 74 TRP A N 1
ATOM 572 C CA . TRP A 1 74 ? 1.534 11.266 -1.702 1 98.75 74 TRP A CA 1
ATOM 573 C C . TRP A 1 74 ? 1.817 9.773 -1.788 1 98.75 74 TRP A C 1
ATOM 575 O O . TRP A 1 74 ? 1.734 9.18 -2.867 1 98.75 74 TRP A O 1
ATOM 585 N N . LEU A 1 75 ? 2.154 9.172 -0.662 1 98.88 75 LEU A N 1
ATOM 586 C CA . LEU A 1 75 ? 2.432 7.738 -0.613 1 98.88 75 LEU A CA 1
ATOM 587 C C . LEU A 1 75 ? 1.221 6.934 -1.071 1 98.88 75 LEU A C 1
ATOM 589 O O . LEU A 1 75 ? 1.35 6.027 -1.897 1 98.88 75 LEU A O 1
ATOM 593 N N . LEU A 1 76 ? 0.063 7.262 -0.547 1 98.88 76 LEU A N 1
ATOM 594 C CA . LEU A 1 76 ? -1.152 6.5 -0.812 1 98.88 76 LEU A CA 1
ATOM 595 C C . LEU A 1 76 ? -1.572 6.637 -2.271 1 98.88 76 LEU A C 1
ATOM 597 O O . LEU A 1 76 ? -2.092 5.688 -2.865 1 98.88 76 LEU A O 1
ATOM 601 N N . GLU A 1 77 ? -1.375 7.754 -2.855 1 98.81 77 GLU A N 1
ATOM 602 C CA . GLU A 1 77 ? -1.691 7.938 -4.27 1 98.81 77 GLU A CA 1
ATOM 603 C C . GLU A 1 77 ? -0.775 7.102 -5.152 1 98.81 77 GLU A C 1
ATOM 605 O O . GLU A 1 77 ? -1.209 6.566 -6.176 1 98.81 77 GLU A O 1
ATOM 610 N N . ARG A 1 78 ? 0.407 6.969 -4.773 1 98.31 78 ARG A N 1
ATOM 611 C CA . ARG A 1 78 ? 1.365 6.191 -5.555 1 98.31 78 ARG A CA 1
ATOM 612 C C . ARG A 1 78 ? 1.071 4.699 -5.449 1 98.31 78 ARG A C 1
ATOM 614 O O . ARG A 1 78 ? 1.391 3.934 -6.359 1 98.31 78 ARG A O 1
ATOM 621 N N . ASN A 1 79 ? 0.508 4.344 -4.309 1 98.62 79 ASN A N 1
ATOM 622 C CA . ASN A 1 79 ? 0.182 2.938 -4.109 1 98.62 79 ASN A CA 1
ATOM 623 C C . ASN A 1 79 ? -0.767 2.426 -5.191 1 98.62 79 ASN A C 1
ATOM 625 O O . ASN A 1 79 ? -0.862 1.218 -5.418 1 98.62 79 ASN A O 1
ATOM 629 N N . LEU A 1 80 ? -1.446 3.291 -5.918 1 97.75 80 LEU A N 1
ATOM 630 C CA . LEU A 1 80 ? -2.379 2.889 -6.965 1 97.75 80 LEU A CA 1
ATOM 631 C C . LEU A 1 80 ? -1.643 2.215 -8.117 1 97.75 80 LEU A C 1
ATOM 633 O O . LEU A 1 80 ? -2.232 1.425 -8.859 1 97.75 80 LEU A O 1
ATOM 637 N N . LYS A 1 81 ? -0.342 2.461 -8.172 1 95.06 81 LYS A N 1
ATOM 638 C CA . LYS A 1 81 ? 0.333 2.104 -9.414 1 95.06 81 LYS A CA 1
ATOM 639 C C . LYS A 1 81 ? 1.476 1.124 -9.156 1 95.06 81 LYS A C 1
ATOM 641 O O . LYS A 1 81 ? 2.084 0.612 -10.102 1 95.06 81 LYS A O 1
ATOM 646 N N . LEU A 1 82 ? 1.735 0.826 -8.023 1 96.25 82 LEU A N 1
ATOM 647 C CA . LEU A 1 82 ? 2.91 0.025 -7.695 1 96.25 82 LEU A CA 1
ATOM 648 C C . LEU A 1 82 ? 2.654 -1.453 -7.969 1 96.25 82 LEU A C 1
ATOM 650 O O . LEU A 1 82 ? 1.519 -1.922 -7.855 1 96.25 82 LEU A O 1
ATOM 654 N N . TYR A 1 83 ? 3.68 -2.137 -8.352 1 96.38 83 TYR A N 1
ATOM 655 C CA . TYR A 1 83 ? 3.615 -3.57 -8.609 1 96.38 83 TYR A CA 1
ATOM 656 C C . TYR A 1 83 ? 4.203 -4.359 -7.449 1 96.38 83 TYR A C 1
ATOM 658 O O . TYR A 1 83 ? 5.395 -4.246 -7.156 1 96.38 83 TYR A O 1
ATOM 666 N N . GLY A 1 84 ? 3.4 -5.164 -6.887 1 95.88 84 GLY A N 1
ATOM 667 C CA . GLY A 1 84 ? 3.865 -6.184 -5.961 1 95.88 84 GLY A CA 1
ATOM 668 C C . GLY A 1 84 ? 4.199 -5.637 -4.586 1 95.88 84 GLY A C 1
ATOM 669 O O . GLY A 1 84 ? 4.441 -6.398 -3.65 1 95.88 84 GLY A O 1
ATOM 670 N N . VAL A 1 85 ? 4.246 -4.34 -4.508 1 97.62 85 VAL A N 1
ATOM 671 C CA . VAL A 1 85 ? 4.559 -3.709 -3.227 1 97.62 85 VAL A CA 1
ATOM 672 C C . VAL A 1 85 ? 3.676 -2.482 -3.023 1 97.62 85 VAL A C 1
ATOM 674 O O . VAL A 1 85 ? 2.977 -2.053 -3.945 1 97.62 85 VAL A O 1
ATOM 677 N N . GLY A 1 86 ? 3.635 -1.978 -1.823 1 98.5 86 GLY A N 1
ATOM 678 C CA . GLY A 1 86 ? 2.998 -0.721 -1.463 1 98.5 86 GLY A CA 1
ATOM 679 C C . GLY A 1 86 ? 3.715 0.012 -0.344 1 98.5 86 GLY A C 1
ATOM 680 O O . GLY A 1 86 ? 4.391 -0.609 0.478 1 98.5 86 GLY A O 1
ATOM 681 N N . TYR A 1 87 ? 3.555 1.316 -0.346 1 98.88 87 TYR A N 1
ATOM 682 C CA . TYR A 1 87 ? 4.078 2.119 0.752 1 98.88 87 TYR A CA 1
ATOM 683 C C . TYR A 1 87 ? 3.324 1.836 2.045 1 98.88 87 TYR A C 1
ATOM 685 O O . TYR A 1 87 ? 2.104 1.655 2.031 1 98.88 87 TYR A O 1
ATOM 693 N N . ALA A 1 88 ? 4.051 1.868 3.09 1 98.94 88 ALA A N 1
ATOM 694 C CA . ALA A 1 88 ? 3.537 1.694 4.445 1 98.94 88 ALA A CA 1
ATOM 695 C C . ALA A 1 88 ? 4.32 2.545 5.441 1 98.94 88 ALA A C 1
ATOM 697 O O . ALA A 1 88 ? 5.387 3.07 5.113 1 98.94 88 ALA A O 1
ATOM 698 N N . VAL A 1 89 ? 3.723 2.701 6.586 1 98.88 89 VAL A N 1
ATOM 699 C CA . VAL A 1 89 ? 4.348 3.465 7.66 1 98.88 89 VAL A CA 1
ATOM 700 C C . VAL A 1 89 ? 4.289 2.672 8.961 1 98.88 89 VAL A C 1
ATOM 702 O O . VAL A 1 89 ? 3.256 2.086 9.289 1 98.88 89 VAL A O 1
ATOM 705 N N . ASP A 1 90 ? 5.402 2.623 9.688 1 98.69 90 ASP A N 1
ATOM 706 C CA . ASP A 1 90 ? 5.383 1.934 10.977 1 98.69 90 ASP A CA 1
ATOM 707 C C . ASP A 1 90 ? 4.941 2.873 12.094 1 98.69 90 ASP A C 1
ATOM 709 O O . ASP A 1 90 ? 4.66 4.047 11.852 1 98.69 90 ASP A O 1
ATOM 713 N N . PRO A 1 91 ? 4.805 2.398 13.305 1 97.94 91 PRO A N 1
ATOM 714 C CA . PRO A 1 91 ? 4.277 3.227 14.391 1 97.94 91 PRO A CA 1
ATOM 715 C C . PRO A 1 91 ? 5.133 4.465 14.656 1 97.94 91 PRO A C 1
ATOM 717 O O . PRO A 1 91 ? 4.621 5.477 15.141 1 97.94 91 PRO A O 1
ATOM 720 N N . LEU A 1 92 ? 6.375 4.441 14.336 1 98.12 92 LEU A N 1
ATOM 721 C CA . LEU A 1 92 ? 7.262 5.582 14.547 1 98.12 92 LEU A CA 1
ATOM 722 C C . LEU A 1 92 ? 7.145 6.578 13.398 1 98.12 92 LEU A C 1
ATOM 724 O O . LEU A 1 92 ? 7.625 7.711 13.508 1 98.12 92 LEU A O 1
ATOM 728 N N . GLY A 1 93 ? 6.547 6.188 12.328 1 98.5 93 GLY A N 1
ATOM 729 C CA . GLY A 1 93 ? 6.336 7.074 11.195 1 98.5 93 GLY A CA 1
ATOM 730 C C . GLY A 1 93 ? 7.309 6.828 10.055 1 98.5 93 GLY A C 1
ATOM 731 O O . GLY A 1 93 ? 7.27 7.523 9.039 1 98.5 93 GLY A O 1
ATOM 732 N N . ASP A 1 94 ? 8.18 5.805 10.273 1 98.81 94 ASP A N 1
ATOM 733 C CA . ASP A 1 94 ? 9.117 5.48 9.203 1 98.81 94 ASP A CA 1
ATOM 734 C C . ASP A 1 94 ? 8.391 4.871 8 1 98.81 94 ASP A C 1
ATOM 736 O O . ASP A 1 94 ? 7.414 4.141 8.172 1 98.81 94 ASP A O 1
ATOM 740 N N . ILE A 1 95 ? 8.945 5.176 6.855 1 98.88 95 ILE A N 1
ATOM 741 C CA . ILE A 1 95 ? 8.281 4.816 5.609 1 98.88 95 ILE A CA 1
ATOM 742 C C . ILE A 1 95 ? 8.961 3.596 4.996 1 98.88 95 ILE A C 1
ATOM 744 O O . ILE A 1 95 ? 10.195 3.549 4.895 1 98.88 95 ILE A O 1
ATOM 748 N N . TYR A 1 96 ? 8.148 2.656 4.578 1 98.88 96 TYR A N 1
ATOM 749 C CA . TYR A 1 96 ? 8.617 1.405 3.992 1 98.88 96 TYR A CA 1
ATOM 750 C C . TYR A 1 96 ? 7.863 1.09 2.705 1 98.88 96 TYR A C 1
ATOM 752 O O . TYR A 1 96 ? 6.777 1.624 2.467 1 98.88 96 TYR A O 1
ATOM 760 N N . LEU A 1 97 ? 8.461 0.307 1.89 1 98.81 97 LEU A N 1
ATOM 761 C CA . LEU A 1 97 ? 7.758 -0.487 0.887 1 98.81 97 LEU A CA 1
ATOM 762 C C . LEU A 1 97 ? 7.621 -1.937 1.341 1 98.81 97 LEU A C 1
ATOM 764 O O . LEU A 1 97 ? 8.602 -2.562 1.741 1 98.81 97 LEU A O 1
ATOM 768 N N . THR A 1 98 ? 6.41 -2.412 1.29 1 98.62 98 THR A N 1
ATOM 769 C CA . THR A 1 98 ? 6.176 -3.775 1.755 1 98.62 98 THR A CA 1
ATOM 770 C C . THR A 1 98 ? 5.379 -4.57 0.723 1 98.62 98 THR A C 1
ATOM 772 O O . THR A 1 98 ? 4.652 -3.992 -0.085 1 98.62 98 THR A O 1
ATOM 775 N N . GLY A 1 99 ? 5.602 -5.852 0.692 1 97.31 99 GLY A N 1
ATOM 776 C CA . GLY A 1 99 ? 4.871 -6.777 -0.157 1 97.31 99 GLY A CA 1
ATOM 777 C C . GLY A 1 99 ? 4.926 -8.211 0.337 1 97.31 99 GLY A C 1
ATOM 778 O O . GLY A 1 99 ? 5.812 -8.57 1.115 1 97.31 99 GLY A O 1
ATOM 779 N N . ARG A 1 100 ? 3.916 -8.969 -0.051 1 96.62 100 ARG A N 1
ATOM 780 C CA . ARG A 1 100 ? 3.848 -10.406 0.217 1 96.62 100 ARG A CA 1
ATOM 781 C C . ARG A 1 100 ? 3.314 -11.164 -0.994 1 96.62 100 ARG A C 1
ATOM 783 O O . ARG A 1 100 ? 2.357 -10.727 -1.636 1 96.62 100 ARG A O 1
ATOM 790 N N . LEU A 1 101 ? 3.988 -12.18 -1.305 1 94.75 101 LEU A N 1
ATOM 791 C CA . LEU A 1 101 ? 3.514 -13.039 -2.389 1 94.75 101 LEU A CA 1
ATOM 792 C C . LEU A 1 101 ? 3.625 -14.508 -2.008 1 94.75 101 LEU A C 1
ATOM 794 O O . LEU A 1 101 ? 4.43 -14.875 -1.147 1 94.75 101 LEU A O 1
ATOM 798 N N . SER A 1 102 ? 2.846 -15.352 -2.646 1 94.88 102 SER A N 1
ATOM 799 C CA . SER A 1 102 ? 2.879 -16.781 -2.377 1 94.88 102 SER A CA 1
ATOM 800 C C . SER A 1 102 ? 4.223 -17.391 -2.768 1 94.88 102 SER A C 1
ATOM 802 O O . SER A 1 102 ? 4.875 -16.922 -3.701 1 94.88 102 SER A O 1
ATOM 804 N N . LEU A 1 103 ? 4.582 -18.469 -2.096 1 95.44 103 LEU A N 1
ATOM 805 C CA . LEU A 1 103 ? 5.84 -19.125 -2.43 1 95.44 103 LEU A CA 1
ATOM 806 C C . LEU A 1 103 ? 5.801 -19.688 -3.846 1 95.44 103 LEU A C 1
ATOM 808 O O . LEU A 1 103 ? 6.828 -19.734 -4.531 1 95.44 103 LEU A O 1
ATOM 812 N N . ALA A 1 104 ? 4.637 -20.062 -4.273 1 90.81 104 ALA A N 1
ATOM 813 C CA . ALA A 1 104 ? 4.461 -20.609 -5.621 1 90.81 104 ALA A CA 1
ATOM 814 C C . ALA A 1 104 ? 4.793 -19.562 -6.68 1 90.81 104 ALA A C 1
ATOM 816 O O . ALA A 1 104 ? 5.148 -19.906 -7.809 1 90.81 104 ALA A O 1
ATOM 817 N N . ALA A 1 105 ? 4.723 -18.328 -6.312 1 93.88 105 ALA A N 1
ATOM 818 C CA . ALA A 1 105 ? 4.945 -17.25 -7.266 1 93.88 105 ALA A CA 1
ATOM 819 C C . ALA A 1 105 ? 6.41 -16.828 -7.289 1 93.88 105 ALA A C 1
ATOM 821 O O . ALA A 1 105 ? 6.801 -15.953 -8.07 1 93.88 105 ALA A O 1
ATOM 822 N N . VAL A 1 106 ? 7.234 -17.453 -6.457 1 96.81 106 VAL A N 1
ATOM 823 C CA . VAL A 1 106 ? 8.641 -17.062 -6.371 1 96.81 106 VAL A CA 1
ATOM 824 C C . VAL A 1 106 ? 9.422 -17.703 -7.523 1 96.81 106 VAL A C 1
ATOM 826 O O . VAL A 1 106 ? 9.844 -18.859 -7.426 1 96.81 106 VAL A O 1
ATOM 829 N N . THR A 1 107 ? 9.562 -17.031 -8.562 1 96.88 107 THR A N 1
ATOM 830 C CA . THR A 1 107 ? 10.398 -17.359 -9.711 1 96.88 107 THR A CA 1
ATOM 831 C C . THR A 1 107 ? 11.484 -16.297 -9.906 1 96.88 107 THR A C 1
ATOM 833 O O . THR A 1 107 ? 11.398 -15.211 -9.352 1 96.88 107 THR A O 1
ATOM 836 N N . ALA A 1 108 ? 12.453 -16.672 -10.711 1 97.75 108 ALA A N 1
ATOM 837 C CA . ALA A 1 108 ? 13.531 -15.719 -10.969 1 97.75 108 ALA A CA 1
ATOM 838 C C . ALA A 1 108 ? 12.992 -14.43 -11.586 1 97.75 108 ALA A C 1
ATOM 840 O O . ALA A 1 108 ? 13.367 -13.328 -11.172 1 97.75 108 ALA A O 1
ATOM 841 N N . ASP A 1 109 ? 12.086 -14.57 -12.57 1 96.5 109 ASP A N 1
ATOM 842 C CA . ASP A 1 109 ? 11.508 -13.422 -13.258 1 96.5 109 ASP A CA 1
ATOM 843 C C . ASP A 1 109 ? 10.711 -12.547 -12.297 1 96.5 109 ASP A C 1
ATOM 845 O O . ASP A 1 109 ? 10.797 -11.32 -12.344 1 96.5 109 ASP A O 1
ATOM 849 N N . GLU A 1 110 ? 9.93 -13.156 -11.445 1 96.44 110 GLU A N 1
ATOM 850 C CA . GLU A 1 110 ? 9.094 -12.406 -10.516 1 96.44 110 GLU A CA 1
ATOM 851 C C . GLU A 1 110 ? 9.953 -11.672 -9.484 1 96.44 110 GLU A C 1
ATOM 853 O O . GLU A 1 110 ? 9.688 -10.508 -9.172 1 96.44 110 GLU A O 1
ATOM 858 N N . VAL A 1 111 ? 10.93 -12.359 -8.922 1 97.94 111 VAL A N 1
ATOM 859 C CA . VAL A 1 111 ? 11.82 -11.727 -7.941 1 97.94 111 VAL A CA 1
ATOM 860 C C . VAL A 1 111 ? 12.516 -10.531 -8.578 1 97.94 111 VAL A C 1
ATOM 862 O O . VAL A 1 111 ? 12.602 -9.461 -7.965 1 97.94 111 VAL A O 1
ATOM 865 N N . ASP A 1 112 ? 12.977 -10.727 -9.797 1 97.31 112 ASP A N 1
ATOM 866 C CA . ASP A 1 112 ? 13.625 -9.633 -10.516 1 97.31 112 ASP A CA 1
ATOM 867 C C . ASP A 1 112 ? 12.68 -8.445 -10.68 1 97.31 112 ASP A C 1
ATOM 869 O O . ASP A 1 112 ? 13.07 -7.297 -10.461 1 97.31 112 ASP A O 1
ATOM 873 N N . ARG A 1 113 ? 11.484 -8.703 -11.031 1 96.62 113 ARG A N 1
ATOM 874 C CA . ARG A 1 113 ? 10.477 -7.66 -11.219 1 96.62 113 ARG A CA 1
ATOM 875 C C . ARG A 1 113 ? 10.195 -6.922 -9.914 1 96.62 113 ARG A C 1
ATOM 877 O 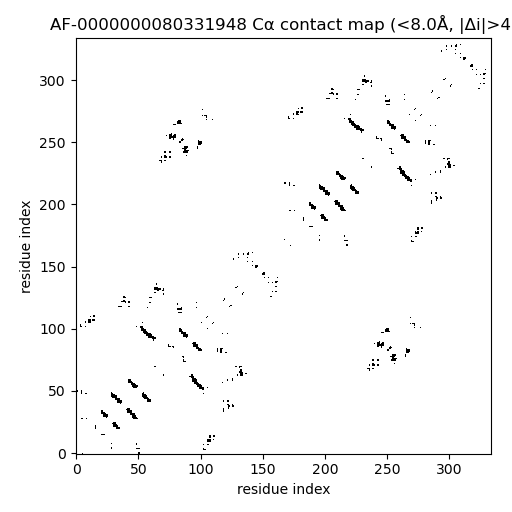O . ARG A 1 113 ? 10.031 -5.703 -9.906 1 96.62 113 ARG A O 1
ATOM 884 N N . LEU A 1 114 ? 10.133 -7.688 -8.867 1 97.38 114 LEU A N 1
ATOM 885 C CA . LEU A 1 114 ? 9.875 -7.098 -7.555 1 97.38 114 LEU A CA 1
ATOM 886 C C . LEU A 1 114 ? 11.031 -6.207 -7.121 1 97.38 114 LEU A C 1
ATOM 888 O O . LEU A 1 114 ? 10.82 -5.117 -6.594 1 97.38 114 LEU A O 1
ATOM 892 N N . LEU A 1 115 ? 12.266 -6.691 -7.328 1 98 115 LEU A N 1
ATOM 893 C CA . LEU A 1 115 ? 13.43 -5.867 -7.016 1 98 115 LEU A CA 1
ATOM 894 C C . LEU A 1 115 ? 13.391 -4.555 -7.793 1 98 115 LEU A C 1
ATOM 896 O O . LEU A 1 115 ? 13.664 -3.49 -7.234 1 98 115 LEU A O 1
ATOM 900 N N . GLY A 1 116 ? 13.047 -4.652 -9.055 1 97 116 GLY A N 1
ATOM 901 C CA . GLY A 1 116 ? 12.898 -3.459 -9.875 1 97 116 GLY A CA 1
ATOM 902 C C . GLY A 1 116 ? 11.836 -2.508 -9.359 1 97 116 GLY A C 1
ATOM 903 O O . GLY A 1 116 ? 12.039 -1.292 -9.336 1 97 116 GLY A O 1
ATOM 904 N N . SER A 1 117 ? 10.734 -3.051 -8.984 1 97.44 117 SER A N 1
ATOM 905 C CA . SER A 1 117 ? 9.641 -2.236 -8.461 1 97.44 117 SER A CA 1
ATOM 906 C C . SER A 1 117 ? 10.062 -1.491 -7.195 1 97.44 117 SER A C 1
ATOM 908 O O . SER A 1 117 ? 9.773 -0.304 -7.043 1 97.44 117 SER A O 1
ATOM 910 N N . VAL A 1 118 ? 10.711 -2.17 -6.285 1 98.19 118 VAL A N 1
ATOM 911 C CA . VAL A 1 118 ? 11.188 -1.565 -5.047 1 98.19 118 VAL A CA 1
ATOM 912 C C . VAL A 1 118 ? 12.156 -0.432 -5.367 1 98.19 118 VAL A C 1
ATOM 914 O O . VAL A 1 118 ? 12.047 0.664 -4.812 1 98.19 118 VAL A O 1
ATOM 917 N N . LEU A 1 119 ? 13.086 -0.693 -6.25 1 97.56 119 LEU A N 1
ATOM 918 C CA . LEU A 1 119 ? 14.086 0.312 -6.605 1 97.56 119 LEU A CA 1
ATOM 919 C C . LEU A 1 119 ? 13.414 1.543 -7.215 1 97.56 119 LEU A C 1
ATOM 921 O O . LEU A 1 119 ? 13.734 2.674 -6.836 1 97.56 119 LEU A O 1
ATOM 925 N N . GLU A 1 120 ? 12.516 1.295 -8.094 1 96.56 120 GLU A N 1
ATOM 926 C CA . GLU A 1 120 ? 11.82 2.396 -8.758 1 96.56 120 GLU A CA 1
ATOM 927 C C . GLU A 1 120 ? 11.062 3.254 -7.754 1 96.56 120 GLU A C 1
ATOM 929 O O . GLU A 1 120 ? 11.133 4.484 -7.797 1 96.56 120 GLU A O 1
ATOM 934 N N . ALA A 1 121 ? 10.398 2.645 -6.879 1 97.81 121 ALA A N 1
ATOM 935 C CA . ALA A 1 121 ? 9.57 3.375 -5.918 1 97.81 121 ALA A CA 1
ATOM 936 C C . ALA A 1 121 ? 10.438 4.082 -4.879 1 97.81 121 ALA A C 1
ATOM 938 O O . ALA A 1 121 ? 10.211 5.254 -4.57 1 97.81 121 ALA A O 1
ATOM 939 N N . ALA A 1 122 ? 11.406 3.367 -4.355 1 98.12 122 ALA A N 1
ATOM 940 C CA . ALA A 1 122 ? 12.234 3.922 -3.283 1 98.12 122 ALA A CA 1
ATOM 941 C C . ALA A 1 122 ? 13.141 5.031 -3.809 1 98.12 122 ALA A C 1
ATOM 943 O O . ALA A 1 122 ? 13.281 6.078 -3.172 1 98.12 122 ALA A O 1
ATOM 944 N N . ASP A 1 123 ? 13.75 4.793 -4.906 1 96.94 123 ASP A N 1
ATOM 945 C CA . ASP A 1 123 ? 14.695 5.754 -5.477 1 96.94 123 ASP A CA 1
ATOM 946 C C . ASP A 1 123 ? 13.953 6.875 -6.207 1 96.94 123 ASP A C 1
ATOM 948 O O . ASP A 1 123 ? 14.297 8.047 -6.059 1 96.94 123 ASP A O 1
ATOM 952 N N . GLY A 1 124 ? 13.008 6.535 -6.949 1 94.69 124 GLY A N 1
ATOM 953 C CA . GLY A 1 124 ? 12.273 7.504 -7.746 1 94.69 124 GLY A CA 1
ATOM 954 C C . GLY A 1 124 ? 11.492 8.5 -6.91 1 94.69 124 GLY A C 1
ATOM 955 O O . GLY A 1 124 ? 11.352 9.664 -7.285 1 94.69 124 GLY A O 1
ATOM 956 N N . GLY A 1 125 ? 10.969 8.086 -5.797 1 95 125 GLY A N 1
ATOM 957 C CA . GLY A 1 125 ? 10.156 8.945 -4.949 1 95 125 GLY A CA 1
ATOM 958 C C . GLY A 1 125 ? 10.969 9.695 -3.908 1 95 125 GLY A C 1
ATOM 959 O O . GLY A 1 125 ? 10.438 10.555 -3.199 1 95 125 GLY A O 1
ATOM 960 N N . PHE A 1 126 ? 12.234 9.438 -3.822 1 96.75 126 PHE A N 1
ATOM 961 C CA . PHE A 1 126 ? 13.055 9.891 -2.705 1 96.75 126 PHE A CA 1
ATOM 962 C C . PHE A 1 126 ? 13.102 11.406 -2.641 1 96.75 126 PHE A C 1
ATOM 964 O O . PHE A 1 126 ? 12.828 12 -1.595 1 96.75 126 PHE A O 1
ATOM 971 N N . ASN A 1 127 ? 13.414 12.086 -3.789 1 95.12 127 ASN A N 1
ATOM 972 C CA . ASN A 1 127 ? 13.539 13.539 -3.775 1 95.12 127 ASN A CA 1
ATOM 973 C C . ASN A 1 127 ? 12.219 14.211 -3.436 1 95.12 127 ASN A C 1
ATOM 975 O O . ASN A 1 127 ? 12.188 15.211 -2.709 1 95.12 127 ASN A O 1
ATOM 979 N N . THR A 1 128 ? 11.172 13.664 -3.994 1 96.25 128 THR A N 1
ATOM 980 C CA . THR A 1 128 ? 9.852 14.211 -3.695 1 96.25 128 THR A CA 1
ATOM 981 C C . THR A 1 128 ? 9.539 14.086 -2.207 1 96.25 128 THR A C 1
ATOM 983 O O . THR A 1 128 ? 9.023 15.023 -1.593 1 96.25 128 THR A O 1
ATOM 986 N N . LEU A 1 129 ? 9.859 12.992 -1.611 1 97.56 129 LEU A N 1
ATOM 987 C CA . LEU A 1 129 ? 9.617 12.773 -0.189 1 97.56 129 LEU A CA 1
ATOM 988 C C . LEU A 1 129 ? 10.453 13.734 0.654 1 97.56 129 LEU A C 1
ATOM 990 O O . LEU A 1 129 ? 9.953 14.281 1.645 1 97.56 129 LEU A O 1
ATOM 994 N N . LEU A 1 130 ? 11.711 13.945 0.203 1 96.56 130 LEU A N 1
ATOM 995 C CA . LEU A 1 130 ? 12.555 14.906 0.91 1 96.56 130 LEU A CA 1
ATOM 996 C C . LEU A 1 130 ? 11.969 16.312 0.82 1 96.56 130 LEU A C 1
ATOM 998 O O . LEU A 1 130 ? 11.898 17.031 1.824 1 96.56 130 LEU A O 1
ATOM 1002 N N . GLU A 1 131 ? 11.547 16.641 -0.322 1 95.56 131 GLU A N 1
ATOM 1003 C CA . GLU A 1 131 ? 10.977 17.969 -0.525 1 95.56 131 GLU A CA 1
ATOM 1004 C C . GLU A 1 131 ? 9.719 18.156 0.316 1 95.56 131 GLU A C 1
ATOM 1006 O O . GLU A 1 131 ? 9.523 19.219 0.906 1 95.56 131 GLU A O 1
ATOM 1011 N N . LEU A 1 132 ? 8.938 17.203 0.395 1 96.88 132 LEU A N 1
ATOM 1012 C CA . LEU A 1 132 ? 7.68 17.297 1.128 1 96.88 132 LEU A CA 1
ATOM 1013 C C . LEU A 1 132 ? 7.926 17.281 2.633 1 96.88 132 LEU A C 1
ATOM 1015 O O . LEU A 1 132 ? 7.355 18.078 3.373 1 96.88 132 LEU A O 1
ATOM 1019 N N . GLY A 1 133 ? 8.836 16.469 2.988 1 97.75 133 GLY A N 1
ATOM 1020 C CA . GLY A 1 133 ? 8.898 16.141 4.406 1 97.75 133 GLY A CA 1
ATOM 1021 C C . GLY A 1 133 ? 10.086 16.766 5.105 1 97.75 133 GLY A C 1
ATOM 1022 O O . GLY A 1 133 ? 10.156 16.781 6.336 1 97.75 133 GLY A O 1
ATOM 1023 N N . PHE A 1 134 ? 11.016 17.391 4.332 1 97.25 134 PHE A N 1
ATOM 1024 C CA . PHE A 1 134 ? 12.273 17.781 4.953 1 97.25 134 PHE A CA 1
ATOM 1025 C C . PHE A 1 134 ? 12.75 19.125 4.398 1 97.25 134 PHE A C 1
ATOM 1027 O O . PHE A 1 134 ? 13.938 19.438 4.477 1 97.25 134 PHE A O 1
ATOM 1034 N N . ALA A 1 135 ? 11.914 19.859 3.801 1 94.88 135 ALA A N 1
ATOM 1035 C CA . ALA A 1 135 ? 12.289 21.109 3.156 1 94.88 135 ALA A CA 1
ATOM 1036 C C . ALA A 1 135 ? 13.016 22.031 4.129 1 94.88 135 ALA A C 1
ATOM 1038 O O . ALA A 1 135 ? 14.055 22.609 3.793 1 94.88 135 ALA A O 1
ATOM 1039 N N . THR A 1 136 ? 12.469 22.234 5.285 1 95.88 136 THR A N 1
ATOM 1040 C CA . THR A 1 136 ? 13.07 23.125 6.277 1 95.88 136 THR A CA 1
ATOM 1041 C C . THR A 1 136 ? 14.477 22.656 6.641 1 95.88 136 THR A C 1
ATOM 1043 O O . THR A 1 136 ? 15.406 23.469 6.699 1 95.88 136 THR A O 1
ATOM 1046 N N . ALA A 1 137 ? 14.586 21.359 6.852 1 94.81 137 ALA A N 1
ATOM 1047 C CA . ALA A 1 137 ? 15.891 20.797 7.188 1 94.81 137 ALA A CA 1
ATOM 1048 C C . ALA A 1 137 ? 16.891 21.016 6.051 1 94.81 137 ALA A C 1
ATOM 1050 O O . ALA A 1 137 ? 18.062 21.312 6.293 1 94.81 137 ALA A O 1
ATOM 1051 N N . ILE A 1 138 ? 16.453 20.859 4.906 1 94.25 138 ILE A N 1
ATOM 1052 C CA . ILE A 1 138 ? 17.297 21.016 3.729 1 94.25 138 ILE A CA 1
ATOM 1053 C C . ILE A 1 138 ? 17.766 22.469 3.607 1 94.25 138 ILE A C 1
ATOM 1055 O O . ILE A 1 138 ? 18.938 22.719 3.354 1 94.25 138 ILE A O 1
ATOM 1059 N N . ARG A 1 139 ? 16.859 23.359 3.797 1 94.56 139 ARG A N 1
ATOM 1060 C CA . ARG A 1 139 ? 17.203 24.781 3.75 1 94.56 139 ARG A CA 1
ATOM 1061 C C . ARG A 1 139 ? 18.219 25.141 4.824 1 94.56 139 ARG A C 1
ATOM 1063 O O . ARG A 1 139 ? 19.172 25.891 4.566 1 94.56 139 ARG A O 1
ATOM 1070 N N . LYS A 1 140 ? 18.031 24.641 5.945 1 95.31 140 LYS A N 1
ATOM 1071 C CA . LYS A 1 140 ? 18.969 24.891 7.043 1 95.31 140 LYS A CA 1
ATOM 1072 C C . LYS A 1 140 ? 20.359 24.328 6.73 1 95.31 140 LYS A C 1
ATOM 1074 O O . LYS A 1 140 ? 21.375 24.984 6.988 1 95.31 140 LYS A O 1
ATOM 1079 N N . GLU A 1 141 ? 20.344 23.094 6.238 1 94.31 141 GLU A N 1
ATOM 1080 C CA . GLU A 1 141 ? 21.609 22.484 5.848 1 94.31 141 GLU A CA 1
ATOM 1081 C C . GLU A 1 141 ? 22.328 23.328 4.793 1 94.31 141 GLU A C 1
ATOM 1083 O O . GLU A 1 141 ? 23.547 23.516 4.867 1 94.31 141 GLU A O 1
ATOM 1088 N N . TYR A 1 142 ? 21.625 23.797 3.85 1 92.88 142 TYR A N 1
ATOM 1089 C CA . TYR A 1 142 ? 22.203 24.609 2.789 1 92.88 142 TYR A CA 1
ATOM 1090 C C . TYR A 1 142 ? 22.812 25.891 3.355 1 92.88 142 TYR A C 1
ATOM 1092 O O . TYR A 1 142 ? 23.953 26.234 3.037 1 92.88 142 TYR A O 1
ATOM 1100 N N . ALA A 1 143 ? 22.047 26.594 4.121 1 93.88 143 ALA A N 1
ATOM 1101 C CA . ALA A 1 143 ? 22.516 27.844 4.742 1 93.88 143 ALA A CA 1
ATOM 1102 C C . ALA A 1 143 ? 23.781 27.594 5.562 1 93.88 143 ALA A C 1
ATOM 1104 O O . ALA A 1 143 ? 24.703 28.406 5.539 1 93.88 143 ALA A O 1
ATOM 1105 N N . TRP A 1 144 ? 23.766 26.578 6.316 1 95.62 144 TRP A N 1
ATOM 1106 C CA . TRP A 1 144 ? 24.922 26.219 7.145 1 95.62 144 TRP A CA 1
ATOM 1107 C C . TRP A 1 144 ? 26.156 25.969 6.285 1 95.62 144 TRP A C 1
ATOM 1109 O O . TRP A 1 144 ? 27.234 26.453 6.602 1 95.62 144 TRP A O 1
ATOM 1119 N N . ARG A 1 145 ? 25.938 25.25 5.188 1 95.19 145 ARG A N 1
ATOM 1120 C CA . ARG A 1 145 ? 27.047 24.953 4.285 1 95.19 145 ARG A CA 1
ATOM 1121 C C . ARG A 1 145 ? 27.578 26.234 3.648 1 95.19 145 ARG A C 1
ATOM 1123 O O . ARG A 1 145 ? 28.797 26.406 3.529 1 95.19 145 ARG A O 1
ATOM 1130 N N . VAL A 1 146 ? 26.719 27.016 3.209 1 93 146 VAL A N 1
ATOM 1131 C CA . VAL A 1 146 ? 27.125 28.266 2.584 1 93 146 VAL A CA 1
ATOM 1132 C C . VAL A 1 146 ? 27.891 29.125 3.588 1 93 146 VAL A C 1
ATOM 1134 O O . VAL A 1 146 ? 28.938 29.688 3.26 1 93 146 VAL A O 1
ATOM 1137 N N . SER A 1 147 ? 27.391 29.203 4.727 1 95.44 147 SER A N 1
ATOM 1138 C CA . SER A 1 147 ? 28 30.031 5.75 1 95.44 147 SER A CA 1
ATOM 1139 C C . SER A 1 147 ? 29.406 29.516 6.105 1 95.44 147 SER A C 1
ATOM 1141 O O . SER A 1 147 ? 30.266 30.297 6.504 1 95.44 147 SER A O 1
ATOM 1143 N N . ARG A 1 148 ? 29.656 28.312 5.824 1 96.88 148 ARG A N 1
ATOM 1144 C CA . ARG A 1 148 ? 30.938 27.703 6.207 1 96.88 148 ARG A CA 1
ATOM 1145 C C . ARG A 1 148 ? 31.828 27.484 4.988 1 96.88 148 ARG A C 1
ATOM 1147 O O . ARG A 1 148 ? 32.938 27 5.117 1 96.88 148 ARG A O 1
ATOM 1154 N N . GLY A 1 149 ? 31.297 27.75 3.883 1 94.56 149 GLY A N 1
ATOM 1155 C CA . GLY A 1 149 ? 32.062 27.594 2.654 1 94.56 149 GLY A CA 1
ATOM 1156 C C . GLY A 1 149 ? 32.188 26.156 2.205 1 94.56 149 GLY A C 1
ATOM 1157 O O . GLY A 1 149 ? 33.125 25.797 1.5 1 94.56 149 GLY A O 1
ATOM 1158 N N . GLU A 1 150 ? 31.188 25.375 2.658 1 95.12 150 GLU A N 1
ATOM 1159 C CA . GLU A 1 150 ? 31.172 23.969 2.256 1 95.12 150 GLU A CA 1
ATOM 1160 C C . GLU A 1 150 ? 30.391 23.781 0.954 1 95.12 150 GLU A C 1
ATOM 1162 O O . GLU A 1 150 ? 29.531 24.594 0.621 1 95.12 150 GLU A O 1
ATOM 1167 N N . SER A 1 151 ? 30.797 22.75 0.271 1 94.12 151 SER A N 1
ATOM 1168 C CA . SER A 1 151 ? 30.141 22.422 -0.994 1 94.12 151 SER A CA 1
ATOM 1169 C C . SER A 1 151 ? 28.656 22.125 -0.792 1 94.12 151 SER A C 1
ATOM 1171 O O . SER A 1 151 ? 28.281 21.469 0.18 1 94.12 151 SER A O 1
ATOM 1173 N N . THR A 1 152 ? 27.797 22.594 -1.671 1 90.62 152 THR A N 1
ATOM 1174 C CA . THR A 1 152 ? 26.359 22.312 -1.648 1 90.62 152 THR A CA 1
ATOM 1175 C C . THR A 1 152 ? 25.984 21.375 -2.781 1 90.62 152 THR A C 1
ATOM 1177 O O . THR A 1 152 ? 24.797 21.234 -3.115 1 90.62 152 THR A O 1
ATOM 1180 N N . ARG A 1 153 ? 26.891 20.781 -3.391 1 88.69 153 ARG A N 1
ATOM 1181 C CA . ARG A 1 153 ? 26.672 19.922 -4.555 1 88.69 153 ARG A CA 1
ATOM 1182 C C . ARG A 1 153 ? 25.656 18.828 -4.254 1 88.69 153 ARG A C 1
ATOM 1184 O O . ARG A 1 153 ? 24.828 18.5 -5.105 1 88.69 153 ARG A O 1
ATOM 1191 N N . ASN A 1 154 ? 25.688 18.328 -3.053 1 85.62 154 ASN A N 1
ATOM 1192 C CA . ASN A 1 154 ? 24.797 17.234 -2.676 1 85.62 154 ASN A CA 1
ATOM 1193 C C . ASN A 1 154 ? 23.359 17.703 -2.564 1 85.62 154 ASN A C 1
ATOM 1195 O O . ASN A 1 154 ? 22.438 16.891 -2.504 1 85.62 154 ASN A O 1
ATOM 1199 N N . LEU A 1 155 ? 23.219 18.984 -2.57 1 90.62 155 LEU A N 1
ATOM 1200 C CA . LEU A 1 155 ? 21.875 19.547 -2.414 1 90.62 155 LEU A CA 1
ATOM 1201 C C . LEU A 1 155 ? 21.391 20.156 -3.721 1 90.62 155 LEU A C 1
ATOM 1203 O O . LEU A 1 155 ? 20.375 20.875 -3.74 1 90.62 155 LEU A O 1
ATOM 1207 N N . GLU A 1 156 ? 22.062 19.844 -4.73 1 88.38 156 GLU A N 1
ATOM 1208 C CA . GLU A 1 156 ? 21.766 20.422 -6.035 1 88.38 156 GLU A CA 1
ATOM 1209 C C . GLU A 1 156 ? 20.344 20.094 -6.477 1 88.38 156 GLU A C 1
ATOM 1211 O O . GLU A 1 156 ? 19.672 20.922 -7.098 1 88.38 156 GLU A O 1
ATOM 1216 N N . ALA A 1 157 ? 19.938 18.922 -6.137 1 87.69 157 ALA A N 1
ATOM 1217 C CA . ALA A 1 157 ? 18.609 18.469 -6.539 1 87.69 157 ALA A CA 1
ATOM 1218 C C . ALA A 1 157 ? 17.516 19.328 -5.891 1 87.69 157 ALA A C 1
ATOM 1220 O O . ALA A 1 157 ? 16.359 19.297 -6.328 1 87.69 157 ALA A O 1
ATOM 1221 N N . PHE A 1 158 ? 17.875 20.141 -4.953 1 90.81 158 PHE A N 1
ATOM 1222 C CA . PHE A 1 158 ? 16.906 20.891 -4.172 1 90.81 158 PHE A CA 1
ATOM 1223 C C . PHE A 1 158 ? 17.141 22.391 -4.309 1 90.81 158 PHE A C 1
ATOM 1225 O O . PHE A 1 158 ? 16.781 23.156 -3.418 1 90.81 158 PHE A O 1
ATOM 1232 N N . ARG A 1 159 ? 17.781 22.75 -5.254 1 87 159 ARG A N 1
ATOM 1233 C CA . ARG A 1 159 ? 18.156 24.141 -5.469 1 87 159 ARG A CA 1
ATOM 1234 C C . ARG A 1 159 ? 16.938 25.062 -5.391 1 87 159 ARG A C 1
ATOM 1236 O O . ARG A 1 159 ? 17 26.156 -4.852 1 87 159 ARG A O 1
ATOM 1243 N N . HIS A 1 160 ? 15.844 24.578 -5.867 1 87 160 HIS A N 1
ATOM 1244 C CA . HIS A 1 160 ? 14.633 25.391 -5.891 1 87 160 HIS A CA 1
ATOM 1245 C C . HIS A 1 160 ? 14.133 25.672 -4.48 1 87 160 HIS A C 1
ATOM 1247 O O . HIS A 1 160 ? 13.406 26.641 -4.258 1 87 160 HIS A O 1
ATOM 1253 N N . LEU A 1 161 ? 14.492 24.906 -3.584 1 86.75 161 LEU A N 1
ATOM 1254 C CA . LEU A 1 161 ? 14.117 25.109 -2.189 1 86.75 161 LEU A CA 1
ATOM 1255 C C . LEU A 1 161 ? 15.008 26.172 -1.537 1 86.75 161 LEU A C 1
ATOM 1257 O O . LEU A 1 161 ? 14.641 26.75 -0.509 1 86.75 161 LEU A O 1
ATOM 1261 N N . THR A 1 162 ? 16.141 26.422 -2.043 1 82.56 162 THR A N 1
ATOM 1262 C CA . THR A 1 162 ? 17.125 27.266 -1.389 1 82.56 162 THR A CA 1
ATOM 1263 C C . THR A 1 162 ? 17.234 28.609 -2.08 1 82.56 162 THR A C 1
ATOM 1265 O O . THR A 1 162 ? 17.844 29.547 -1.543 1 82.56 162 THR A O 1
ATOM 1268 N N . GLU A 1 163 ? 16.906 28.609 -3.234 1 73.88 163 GLU A N 1
ATOM 1269 C CA . GLU A 1 163 ? 16.984 29.906 -3.902 1 73.88 163 GLU A CA 1
ATOM 1270 C C . GLU A 1 163 ? 15.875 30.844 -3.412 1 73.88 163 GLU A C 1
ATOM 1272 O O . GLU A 1 163 ? 14.734 30.406 -3.213 1 73.88 163 GLU A O 1
ATOM 1277 N N . ARG A 1 164 ? 16.266 31.875 -2.457 1 58.44 164 ARG A N 1
ATOM 1278 C CA . ARG A 1 164 ? 15.359 32.938 -1.984 1 58.44 164 ARG A CA 1
ATOM 1279 C C . ARG A 1 164 ? 14.414 33.375 -3.092 1 58.44 164 ARG A C 1
ATOM 1281 O O . ARG A 1 164 ? 14.805 33.469 -4.258 1 58.44 164 ARG A O 1
ATOM 1288 N N . PRO A 1 165 ? 12.945 33.312 -2.801 1 51.69 165 PRO A N 1
ATOM 1289 C CA . PRO A 1 165 ? 12.172 34.031 -3.811 1 51.69 165 PRO A CA 1
ATOM 1290 C C . PRO A 1 165 ? 12.781 35.375 -4.16 1 51.69 165 PRO A C 1
ATOM 1292 O O . PRO A 1 165 ? 13.336 36.062 -3.289 1 51.69 165 PRO A O 1
ATOM 1295 N N . GLY A 1 166 ? 13.531 35.312 -5.219 1 39.62 166 GLY A N 1
ATOM 1296 C CA . GLY A 1 166 ? 14.031 36.656 -5.543 1 39.62 166 GLY A CA 1
ATOM 1297 C C . GLY A 1 166 ? 13.133 37.75 -5.035 1 39.62 166 GLY A C 1
ATOM 1298 O O . GLY A 1 166 ? 11.906 37.688 -5.141 1 39.62 166 GLY A O 1
ATOM 1299 N N . SER A 1 167 ? 13.57 38.656 -3.973 1 34.75 167 SER A N 1
ATOM 1300 C CA . SER A 1 167 ? 12.945 39.969 -3.861 1 34.75 167 SER A CA 1
ATOM 1301 C C . SER A 1 167 ? 12.688 40.562 -5.234 1 34.75 167 SER A C 1
ATOM 1303 O O . SER A 1 167 ? 13.5 40.406 -6.152 1 34.75 167 SER A O 1
ATOM 1305 N N . MET B 1 1 ? -6.031 -12.336 -26.875 1 84.12 1 MET B N 1
ATOM 1306 C CA . MET B 1 1 ? -5.547 -12.789 -25.562 1 84.12 1 MET B CA 1
ATOM 1307 C C . MET B 1 1 ? -4.605 -13.977 -25.719 1 84.12 1 MET B C 1
ATOM 1309 O O . MET B 1 1 ? -4.902 -14.914 -26.453 1 84.12 1 MET B O 1
ATOM 1313 N N . SER B 1 2 ? -3.5 -13.883 -25.094 1 91 2 SER B N 1
ATOM 1314 C CA . SER B 1 2 ? -2.531 -14.977 -25.109 1 91 2 SER B CA 1
ATOM 1315 C C . SER B 1 2 ? -3.061 -16.188 -24.344 1 91 2 SER B C 1
ATOM 1317 O O . SER B 1 2 ? -4.102 -16.109 -23.688 1 91 2 SER B O 1
ATOM 1319 N N . ASP B 1 3 ? -2.432 -17.297 -24.531 1 93.81 3 ASP B N 1
ATOM 1320 C CA . ASP B 1 3 ? -2.816 -18.516 -23.828 1 93.81 3 ASP B CA 1
ATOM 1321 C C . ASP B 1 3 ? -2.75 -18.312 -22.312 1 93.81 3 ASP B C 1
ATOM 1323 O O . ASP B 1 3 ? -3.594 -18.828 -21.578 1 93.81 3 ASP B O 1
ATOM 1327 N N . GLU B 1 4 ? -1.781 -17.594 -21.906 1 94.25 4 GLU B N 1
ATOM 1328 C CA . GLU B 1 4 ? -1.617 -17.312 -20.484 1 94.25 4 GLU B CA 1
ATOM 1329 C C . GLU B 1 4 ? -2.773 -16.469 -19.953 1 94.25 4 GLU B C 1
ATOM 1331 O O . GLU B 1 4 ? -3.271 -16.719 -18.859 1 94.25 4 GLU B O 1
ATOM 1336 N N . GLN B 1 5 ? -3.15 -15.492 -20.719 1 96.31 5 GLN B N 1
ATOM 1337 C CA . GLN B 1 5 ? -4.273 -14.648 -20.328 1 96.31 5 GLN B CA 1
ATOM 1338 C C . GLN B 1 5 ? -5.566 -15.461 -20.25 1 96.31 5 GLN B C 1
ATOM 1340 O O . GLN B 1 5 ? -6.344 -15.297 -19.297 1 96.31 5 GLN B O 1
ATOM 1345 N N . ARG B 1 6 ? -5.734 -16.344 -21.156 1 95.81 6 ARG B N 1
ATOM 1346 C CA . ARG B 1 6 ? -6.934 -17.172 -21.172 1 95.81 6 ARG B CA 1
ATOM 1347 C C . ARG B 1 6 ? -6.961 -18.125 -19.984 1 95.81 6 ARG B C 1
ATOM 1349 O O . ARG B 1 6 ? -8.016 -18.312 -19.359 1 95.81 6 ARG B O 1
ATOM 1356 N N . SER B 1 7 ? -5.844 -18.703 -19.75 1 96.75 7 SER B N 1
ATOM 1357 C CA . SER B 1 7 ? -5.742 -19.594 -18.594 1 96.75 7 SER B CA 1
ATOM 1358 C C . SER B 1 7 ? -6.062 -18.859 -17.297 1 96.75 7 SER B C 1
ATOM 1360 O O . SER B 1 7 ? -6.801 -19.375 -16.453 1 96.75 7 SER B O 1
ATOM 1362 N N . ALA B 1 8 ? -5.527 -17.641 -17.109 1 97.69 8 ALA B N 1
ATOM 1363 C CA . ALA B 1 8 ? -5.809 -16.828 -15.938 1 97.69 8 ALA B CA 1
ATOM 1364 C C . ALA B 1 8 ? -7.305 -16.547 -15.812 1 97.69 8 ALA B C 1
ATOM 1366 O O . ALA B 1 8 ? -7.875 -16.641 -14.727 1 97.69 8 ALA B O 1
ATOM 1367 N N . GLY B 1 9 ? -7.887 -16.188 -16.922 1 97.94 9 GLY B N 1
ATOM 1368 C CA . GLY B 1 9 ? -9.32 -15.938 -16.922 1 97.94 9 GLY B CA 1
ATOM 1369 C C . GLY B 1 9 ? -10.133 -17.125 -16.453 1 97.94 9 GLY B C 1
ATOM 1370 O O . GLY B 1 9 ? -11.055 -16.984 -15.648 1 97.94 9 GLY B O 1
ATOM 1371 N N . ARG B 1 10 ? -9.797 -18.281 -16.922 1 98 10 ARG B N 1
ATOM 1372 C CA . ARG B 1 10 ? -10.492 -19.5 -16.531 1 98 10 ARG B CA 1
ATOM 1373 C C . ARG B 1 10 ? -10.359 -19.766 -15.039 1 98 10 ARG B C 1
ATOM 1375 O O . ARG B 1 10 ? -11.32 -20.156 -14.383 1 98 10 ARG B O 1
ATOM 1382 N N . VAL B 1 11 ? -9.203 -19.547 -14.578 1 98.38 11 VAL B N 1
ATOM 1383 C CA . VAL B 1 11 ? -8.961 -19.734 -13.148 1 98.38 11 VAL B CA 1
ATOM 1384 C C . VAL B 1 11 ? -9.836 -18.781 -12.344 1 98.38 11 VAL B C 1
ATOM 1386 O O . VAL B 1 11 ? -10.492 -19.203 -11.383 1 98.38 11 VAL B O 1
ATOM 1389 N N . ILE B 1 12 ? -9.82 -17.516 -12.703 1 98.69 12 ILE B N 1
ATOM 1390 C CA . ILE B 1 12 ? -10.578 -16.5 -11.992 1 98.69 12 ILE B CA 1
ATOM 1391 C C . ILE B 1 12 ? -12.055 -16.859 -12 1 98.69 12 ILE B C 1
ATOM 1393 O O . ILE B 1 12 ? -12.703 -16.875 -10.945 1 98.69 12 ILE B O 1
ATOM 1397 N N . GLU B 1 13 ? -12.531 -17.203 -13.141 1 98.56 13 GLU B N 1
ATOM 1398 C CA . GLU B 1 13 ? -13.945 -17.547 -13.258 1 98.56 13 GLU B CA 1
ATOM 1399 C C . GLU B 1 13 ? -14.289 -18.781 -12.422 1 98.56 13 GLU B C 1
ATOM 1401 O O . GLU B 1 13 ? -15.328 -18.812 -11.766 1 98.56 13 GLU B O 1
ATOM 1406 N N . GLY B 1 14 ? -13.484 -19.719 -12.508 1 98.69 14 GLY B N 1
ATOM 1407 C CA . GLY B 1 14 ? -13.695 -20.906 -11.688 1 98.69 14 GLY B CA 1
ATOM 1408 C C . GLY B 1 14 ? -13.797 -20.594 -10.211 1 98.69 14 GLY B C 1
ATOM 1409 O O . GLY B 1 14 ? -14.672 -21.109 -9.516 1 98.69 14 GLY B O 1
ATOM 1410 N N . VAL B 1 15 ? -12.875 -19.766 -9.672 1 98.69 15 VAL B N 1
ATOM 1411 C CA . VAL B 1 15 ? -12.867 -19.406 -8.266 1 98.69 15 VAL B CA 1
ATOM 1412 C C . VAL B 1 15 ? -14.141 -18.641 -7.914 1 98.69 15 VAL B C 1
ATOM 1414 O O . VAL B 1 15 ? -14.75 -18.875 -6.871 1 98.69 15 VAL B O 1
ATOM 1417 N N . LEU B 1 16 ? -14.523 -17.672 -8.758 1 98.62 16 LEU B N 1
ATOM 1418 C CA . LEU B 1 16 ? -15.711 -16.875 -8.5 1 98.62 16 LEU B CA 1
ATOM 1419 C C . LEU B 1 16 ? -16.969 -17.734 -8.484 1 98.62 16 LEU B C 1
ATOM 1421 O O . LEU B 1 16 ? -17.859 -17.531 -7.648 1 98.62 16 LEU B O 1
ATOM 1425 N N . GLU B 1 17 ? -17.016 -18.719 -9.375 1 98.44 17 GLU B N 1
ATOM 1426 C CA . GLU B 1 17 ? -18.141 -19.641 -9.438 1 98.44 17 GLU B CA 1
ATOM 1427 C C . GLU B 1 17 ? -18.172 -20.547 -8.211 1 98.44 17 GLU B C 1
ATOM 1429 O O . GLU B 1 17 ? -19.219 -20.734 -7.598 1 98.44 17 GLU B O 1
ATOM 1434 N N . ASP B 1 18 ? -17.078 -21.078 -7.891 1 98.25 18 ASP B N 1
ATOM 1435 C CA . ASP B 1 18 ? -16.984 -21.984 -6.746 1 98.25 18 ASP B CA 1
ATOM 1436 C C . ASP B 1 18 ? -17.375 -21.266 -5.453 1 98.25 18 ASP B C 1
ATOM 1438 O O . ASP B 1 18 ? -17.969 -21.875 -4.559 1 98.25 18 ASP B O 1
ATOM 1442 N N . ALA B 1 19 ? -17.031 -20.016 -5.344 1 97.62 19 ALA B N 1
ATOM 1443 C CA . ALA B 1 19 ? -17.312 -19.234 -4.148 1 97.62 19 ALA B CA 1
ATOM 1444 C C . ALA B 1 19 ? -18.734 -18.672 -4.199 1 97.62 19 ALA B C 1
ATOM 1446 O O . ALA B 1 19 ? -19.172 -17.984 -3.266 1 97.62 19 ALA B O 1
ATOM 1447 N N . GLU B 1 20 ? -19.406 -18.859 -5.285 1 98.12 20 GLU B N 1
ATOM 1448 C CA . GLU B 1 20 ? -20.781 -18.422 -5.484 1 98.12 20 GLU B CA 1
ATOM 1449 C C . GLU B 1 20 ? -20.891 -16.906 -5.32 1 98.12 20 GLU B C 1
ATOM 1451 O O . GLU B 1 20 ? -21.844 -16.422 -4.695 1 98.12 20 GLU B O 1
ATOM 1456 N N . LEU B 1 21 ? -19.922 -16.25 -5.852 1 98.5 21 LEU B N 1
ATOM 1457 C CA . LEU B 1 21 ? -19.938 -14.797 -5.793 1 98.5 21 LEU B CA 1
ATOM 1458 C C . LEU B 1 21 ? -20.719 -14.211 -6.965 1 98.5 21 LEU B C 1
ATOM 1460 O O . LEU B 1 21 ? -20.766 -14.805 -8.047 1 98.5 21 LEU B O 1
ATOM 1464 N N . GLU B 1 22 ? -21.359 -13.062 -6.723 1 98.44 22 GLU B N 1
ATOM 1465 C CA . GLU B 1 22 ? -21.938 -12.266 -7.805 1 98.44 22 GLU B CA 1
ATOM 1466 C C . GLU B 1 22 ? -20.844 -11.531 -8.586 1 98.44 22 GLU B C 1
ATOM 1468 O O . GLU B 1 22 ? -20 -10.859 -8 1 98.44 22 GLU B O 1
ATOM 1473 N N . TRP B 1 23 ? -20.859 -11.695 -9.938 1 98.62 23 TRP B N 1
ATOM 1474 C CA . TRP B 1 23 ? -19.859 -11.008 -10.742 1 98.62 23 TRP B CA 1
ATOM 1475 C C . TRP B 1 23 ? -20.328 -10.875 -12.188 1 98.62 23 TRP B C 1
ATOM 1477 O O . TRP B 1 23 ? -21.266 -11.539 -12.609 1 98.62 23 TRP B O 1
ATOM 1487 N N . GLU B 1 24 ? -19.719 -9.953 -12.836 1 98.69 24 GLU B N 1
ATOM 1488 C CA . GLU B 1 24 ? -19.906 -9.758 -14.273 1 98.69 24 GLU B CA 1
ATOM 1489 C C . GLU B 1 24 ? -18.562 -9.586 -14.984 1 98.69 24 GLU B C 1
ATOM 1491 O O . GLU B 1 24 ? -17.562 -9.273 -14.352 1 98.69 24 GLU B O 1
ATOM 1496 N N . SER B 1 25 ? -18.562 -9.805 -16.266 1 98.38 25 SER B N 1
ATOM 1497 C CA . SER B 1 25 ? -17.406 -9.609 -17.125 1 98.38 25 SER B CA 1
ATOM 1498 C C . SER B 1 25 ? -17.719 -8.656 -18.281 1 98.38 25 SER B C 1
ATOM 1500 O O . SER B 1 25 ? -18.094 -9.086 -19.359 1 98.38 25 SER B O 1
ATOM 1502 N N . PRO B 1 26 ? -17.469 -7.312 -18.062 1 97.56 26 PRO B N 1
ATOM 1503 C CA . PRO B 1 26 ? -17.828 -6.336 -19.094 1 97.56 26 PRO B CA 1
ATOM 1504 C C . PRO B 1 26 ? -17.094 -6.574 -20.406 1 97.56 26 PRO B C 1
ATOM 1506 O O . PRO B 1 26 ? -17.625 -6.25 -21.484 1 97.56 26 PRO B O 1
ATOM 1509 N N . GLN B 1 27 ? -15.875 -7.02 -20.359 1 96.19 27 GLN B N 1
ATOM 1510 C CA . GLN B 1 27 ? -15.062 -7.426 -21.5 1 96.19 27 GLN B CA 1
ATOM 1511 C C . GLN B 1 27 ? -14.148 -8.594 -21.141 1 96.19 27 GLN B C 1
ATOM 1513 O O . GLN B 1 27 ? -13.867 -8.828 -19.953 1 96.19 27 GLN B O 1
ATOM 1518 N N . PRO B 1 28 ? -13.766 -9.273 -22.188 1 93.94 28 PRO B N 1
ATOM 1519 C CA . PRO B 1 28 ? -12.859 -10.383 -21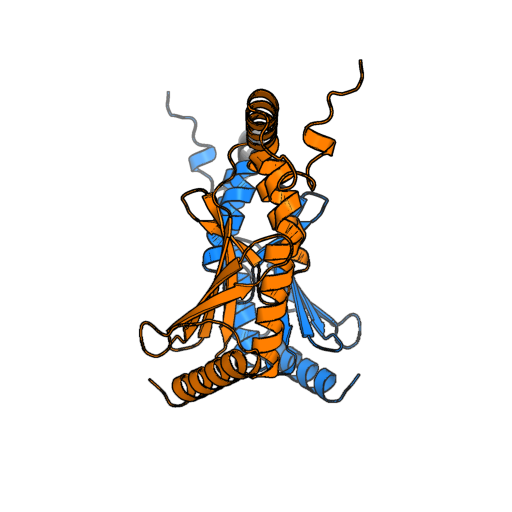.906 1 93.94 28 PRO B CA 1
ATOM 1520 C C . PRO B 1 28 ? -11.664 -9.969 -21.047 1 93.94 28 PRO B C 1
ATOM 1522 O O . PRO B 1 28 ? -10.992 -8.977 -21.359 1 93.94 28 PRO B O 1
ATOM 1525 N N . GLY B 1 29 ? -11.445 -10.695 -19.953 1 96.75 29 GLY B N 1
ATOM 1526 C CA . GLY B 1 29 ? -10.289 -10.414 -19.109 1 96.75 29 GLY B CA 1
ATOM 1527 C C . GLY B 1 29 ? -10.578 -9.383 -18.031 1 96.75 29 GLY B C 1
ATOM 1528 O O . GLY B 1 29 ? -9.695 -9.031 -17.266 1 96.75 29 GLY B O 1
ATOM 1529 N N . SER B 1 30 ? -11.758 -8.891 -18.016 1 98.44 30 SER B N 1
ATOM 1530 C CA . SER B 1 30 ? -12.172 -7.934 -17 1 98.44 30 SER B CA 1
ATOM 1531 C C . SER B 1 30 ? -13.336 -8.469 -16.172 1 98.44 30 SER B C 1
ATOM 1533 O O . SER B 1 30 ? -14.32 -8.961 -16.734 1 98.44 30 SER B O 1
ATOM 1535 N N . TYR B 1 31 ? -13.203 -8.391 -14.883 1 98.81 31 TYR B N 1
ATOM 1536 C CA . TYR B 1 31 ? -14.234 -8.891 -13.977 1 98.81 31 TYR B CA 1
ATOM 1537 C C . TYR B 1 31 ? -14.578 -7.855 -12.914 1 98.81 31 TYR B C 1
ATOM 1539 O O . TYR B 1 31 ? -13.68 -7.199 -12.367 1 98.81 31 TYR B O 1
ATOM 1547 N N . VAL B 1 32 ? -15.82 -7.672 -12.672 1 98.88 32 VAL B N 1
ATOM 1548 C CA . VAL B 1 32 ? -16.328 -6.883 -11.555 1 98.88 32 VAL B CA 1
ATOM 1549 C C . VAL B 1 32 ? -17.094 -7.785 -10.586 1 98.88 32 VAL B C 1
ATOM 1551 O O . VAL B 1 32 ? -18.078 -8.414 -10.961 1 98.88 32 VAL B O 1
ATOM 1554 N N . VAL B 1 33 ? -16.641 -7.836 -9.391 1 98.81 33 VAL B N 1
ATOM 1555 C CA . VAL B 1 33 ? -17.094 -8.812 -8.406 1 98.81 33 VAL B CA 1
ATOM 1556 C C . VAL B 1 33 ? -17.688 -8.094 -7.199 1 98.81 33 VAL B C 1
ATOM 1558 O O . VAL B 1 33 ? -17.141 -7.094 -6.734 1 98.81 33 VAL B O 1
ATOM 1561 N N . LYS B 1 34 ? -18.734 -8.57 -6.699 1 98.56 34 LYS B N 1
ATOM 1562 C CA . LYS B 1 34 ? -19.297 -8.102 -5.438 1 98.56 34 LYS B CA 1
ATOM 1563 C C . LYS B 1 34 ? -18.938 -9.031 -4.289 1 98.56 34 LYS B C 1
ATOM 1565 O O . LYS B 1 34 ? -19.344 -10.195 -4.266 1 98.56 34 LYS B O 1
ATOM 1570 N N . LEU B 1 35 ? -18.172 -8.516 -3.395 1 98.31 35 LEU B N 1
ATOM 1571 C CA . LEU B 1 35 ? -17.797 -9.289 -2.217 1 98.31 35 LEU B CA 1
ATOM 1572 C C . LEU B 1 35 ? -18.703 -8.969 -1.039 1 98.31 35 LEU B C 1
ATOM 1574 O O . LEU B 1 35 ? -18.703 -7.84 -0.535 1 98.31 35 LEU B O 1
ATOM 1578 N N . PRO B 1 36 ? -19.438 -9.891 -0.575 1 96.5 36 PRO B N 1
ATOM 1579 C CA . PRO B 1 36 ? -20.312 -9.609 0.567 1 96.5 36 PRO B CA 1
ATOM 1580 C C . PRO B 1 36 ? -19.531 -9.375 1.859 1 96.5 36 PRO B C 1
ATOM 1582 O O . PRO B 1 36 ? -18.516 -10.023 2.102 1 96.5 36 PRO B O 1
ATOM 1585 N N . GLY B 1 37 ? -20.047 -8.453 2.627 1 94.25 37 GLY B N 1
ATOM 1586 C CA . GLY B 1 37 ? -19.391 -8.133 3.889 1 94.25 37 GLY B CA 1
ATOM 1587 C C . GLY B 1 37 ? -20.328 -8.242 5.082 1 94.25 37 GLY B C 1
ATOM 1588 O O . GLY B 1 37 ? -21.531 -8.359 4.922 1 94.25 37 GLY B O 1
ATOM 1589 N N . THR B 1 38 ? -19.734 -8.32 6.238 1 91 38 THR B N 1
ATOM 1590 C CA . THR B 1 38 ? -20.453 -8.32 7.504 1 91 38 THR B CA 1
ATOM 1591 C C . THR B 1 38 ? -20.672 -6.895 8.008 1 91 38 THR B C 1
ATOM 1593 O O . THR B 1 38 ? -21.797 -6.512 8.328 1 91 38 THR B O 1
ATOM 1596 N N . ARG B 1 39 ? -19.734 -6.145 8.117 1 88.44 39 ARG B N 1
ATOM 1597 C CA . ARG B 1 39 ? -19.828 -4.754 8.539 1 88.44 39 ARG B CA 1
ATOM 1598 C C . ARG B 1 39 ? -20.234 -3.854 7.383 1 88.44 39 ARG B C 1
ATOM 1600 O O . ARG B 1 39 ? -21.125 -3.016 7.535 1 88.44 39 ARG B O 1
ATOM 1607 N N . LYS B 1 40 ? -19.625 -4.047 6.32 1 89 40 LYS B N 1
ATOM 1608 C CA . LYS B 1 40 ? -19.984 -3.369 5.074 1 89 40 LYS B CA 1
ATOM 1609 C C . LYS B 1 40 ? -21.031 -4.16 4.297 1 89 40 LYS B C 1
ATOM 1611 O O . LYS B 1 40 ? -21.016 -5.395 4.305 1 89 40 LYS B O 1
ATOM 1616 N N . LEU B 1 41 ? -21.906 -3.553 3.682 1 87.12 41 LEU B N 1
ATOM 1617 C CA . LEU B 1 41 ? -22.844 -4.277 2.84 1 87.12 41 LEU B CA 1
ATOM 1618 C C . LEU B 1 41 ? -22.109 -5.117 1.799 1 87.12 41 LEU B C 1
ATOM 1620 O O . LEU B 1 41 ? -22.297 -6.336 1.737 1 87.12 41 LEU B O 1
ATOM 1624 N N . SER B 1 42 ? -21.312 -4.492 0.984 1 96 42 SER B N 1
ATOM 1625 C CA . SER B 1 42 ? -20.516 -5.207 -0.004 1 96 42 SER B CA 1
ATOM 1626 C C . SER B 1 42 ? -19.312 -4.379 -0.448 1 96 42 SER B C 1
ATOM 1628 O O . SER B 1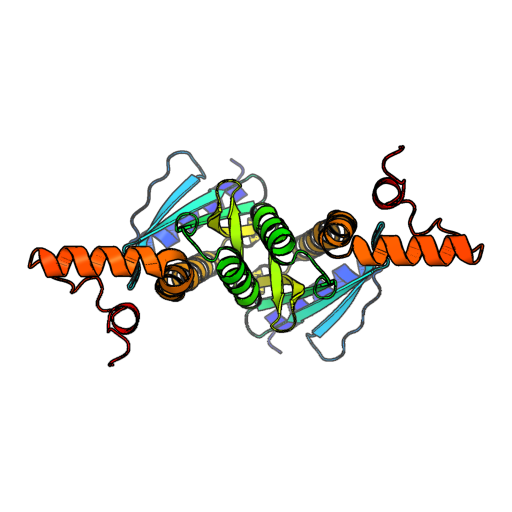 42 ? -19.266 -3.168 -0.227 1 96 42 SER B O 1
ATOM 1630 N N . THR B 1 43 ? -18.391 -5.035 -0.961 1 97.81 43 THR B N 1
ATOM 1631 C CA . THR B 1 43 ? -17.203 -4.418 -1.568 1 97.81 43 THR B CA 1
ATOM 1632 C C . THR B 1 43 ? -17.125 -4.754 -3.055 1 97.81 43 THR B C 1
ATOM 1634 O O . THR B 1 43 ? -17.188 -5.926 -3.434 1 97.81 43 THR B O 1
ATOM 1637 N N . THR B 1 44 ? -17.094 -3.744 -3.857 1 98.5 44 THR B N 1
ATOM 1638 C CA . THR B 1 44 ? -16.938 -3.967 -5.289 1 98.5 44 THR B CA 1
ATOM 1639 C C . THR B 1 44 ? -15.461 -4.105 -5.648 1 98.5 44 THR B C 1
ATOM 1641 O O . THR B 1 44 ? -14.664 -3.201 -5.391 1 98.5 44 THR B O 1
ATOM 1644 N N . LEU B 1 45 ? -15.133 -5.254 -6.262 1 98.81 45 LEU B N 1
ATOM 1645 C CA . LEU B 1 45 ? -13.766 -5.562 -6.656 1 98.81 45 LEU B CA 1
ATOM 1646 C C . LEU B 1 45 ? -13.648 -5.703 -8.172 1 98.81 45 LEU B C 1
ATOM 1648 O O . LEU B 1 45 ? -14.406 -6.465 -8.789 1 98.81 45 LEU B O 1
ATOM 1652 N N . SER B 1 46 ? -12.734 -4.969 -8.742 1 98.88 46 SER B N 1
ATOM 1653 C CA . SER B 1 46 ? -12.391 -5.117 -10.156 1 98.88 46 SER B CA 1
ATOM 1654 C C . SER B 1 46 ? -11.133 -5.961 -10.336 1 98.88 46 SER B C 1
ATOM 1656 O O . SER B 1 46 ? -10.133 -5.738 -9.648 1 98.88 46 SER B O 1
ATOM 1658 N N . LEU B 1 47 ? -11.172 -6.957 -11.195 1 98.81 47 LEU B N 1
ATOM 1659 C CA . LEU B 1 47 ? -10.031 -7.758 -11.641 1 98.81 47 LEU B CA 1
ATOM 1660 C C . LEU B 1 47 ? -9.789 -7.582 -13.133 1 98.81 47 LEU B C 1
ATOM 1662 O O . LEU B 1 47 ? -10.703 -7.75 -13.938 1 98.81 47 LEU B O 1
ATOM 1666 N N . ILE B 1 48 ? -8.555 -7.246 -13.5 1 98.69 48 ILE B N 1
ATOM 1667 C CA . ILE B 1 48 ? -8.227 -7.055 -14.906 1 98.69 48 ILE B CA 1
ATOM 1668 C C . ILE B 1 48 ? -7 -7.895 -15.273 1 98.69 48 ILE B C 1
ATOM 1670 O O . ILE B 1 48 ? -5.914 -7.695 -14.719 1 98.69 48 ILE B O 1
ATOM 1674 N N . VAL B 1 49 ? -7.238 -8.789 -16.156 1 98.38 49 VAL B N 1
ATOM 1675 C CA . VAL B 1 49 ? -6.145 -9.578 -16.719 1 98.38 49 VAL B CA 1
ATOM 1676 C C . VAL B 1 49 ? -5.445 -8.781 -17.812 1 98.38 49 VAL B C 1
ATOM 1678 O O . VAL B 1 49 ? 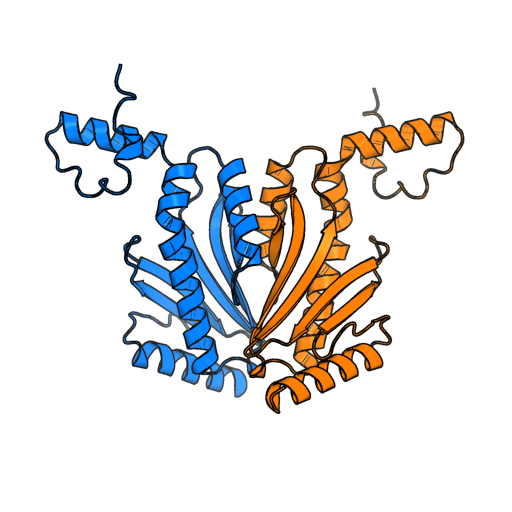-5.977 -8.633 -18.922 1 98.38 49 VAL B O 1
ATOM 1681 N N . GLY B 1 50 ? -4.246 -8.328 -17.5 1 96.44 50 GLY B N 1
ATOM 1682 C CA . GLY B 1 50 ? -3.445 -7.633 -18.484 1 96.44 50 GLY B CA 1
ATOM 1683 C C . GLY B 1 50 ? -2.492 -8.547 -19.234 1 96.44 50 GLY B C 1
ATOM 1684 O O . GLY B 1 50 ? -2.586 -9.773 -19.125 1 96.44 50 GLY B O 1
ATOM 1685 N N . ARG B 1 51 ? -1.626 -7.91 -20.031 1 93.75 51 ARG B N 1
ATOM 1686 C CA . ARG B 1 51 ? -0.671 -8.672 -20.828 1 93.75 51 ARG B CA 1
ATOM 1687 C C . ARG B 1 51 ? 0.274 -9.469 -19.922 1 93.75 51 ARG B C 1
ATOM 1689 O O . ARG B 1 51 ? 0.583 -10.625 -20.219 1 93.75 51 ARG B O 1
ATOM 1696 N N . HIS B 1 52 ? 0.612 -8.805 -18.75 1 90.38 52 HIS B N 1
ATOM 1697 C CA . HIS B 1 52 ? 1.659 -9.469 -17.969 1 90.38 52 HIS B CA 1
ATOM 1698 C C . HIS B 1 52 ? 1.218 -9.695 -16.531 1 90.38 52 HIS B C 1
ATOM 1700 O O . HIS B 1 52 ? 1.858 -10.445 -15.797 1 90.38 52 HIS B O 1
ATOM 1706 N N . SER B 1 53 ? 0.149 -9.055 -16.156 1 96.38 53 SER B N 1
ATOM 1707 C CA . SER B 1 53 ? -0.214 -9.117 -14.742 1 96.38 53 SER B CA 1
ATOM 1708 C C . SER B 1 53 ? -1.727 -9.07 -14.555 1 96.38 53 SER B C 1
ATOM 1710 O O . SER B 1 53 ? -2.459 -8.688 -15.477 1 96.38 53 SER B O 1
ATOM 1712 N N . LEU B 1 54 ? -2.152 -9.57 -13.438 1 97.69 54 LEU B N 1
ATOM 1713 C CA . LEU B 1 54 ? -3.504 -9.375 -12.93 1 97.69 54 LEU B CA 1
ATOM 1714 C C . LEU B 1 54 ? -3.559 -8.172 -11.984 1 97.69 54 LEU B C 1
ATOM 1716 O O . LEU B 1 54 ? -2.77 -8.078 -11.047 1 97.69 54 LEU B O 1
ATOM 1720 N N . SER B 1 55 ? -4.438 -7.254 -12.266 1 98.38 55 SER B N 1
ATOM 1721 C CA . SER B 1 55 ? -4.641 -6.098 -11.398 1 98.38 55 SER B CA 1
ATOM 1722 C C . SER B 1 55 ? -5.934 -6.219 -10.602 1 98.38 55 SER B C 1
ATOM 1724 O O . SER B 1 55 ? -6.953 -6.672 -11.133 1 98.38 55 SER B O 1
ATOM 1726 N N . LEU B 1 56 ? -5.867 -5.914 -9.367 1 98.38 56 LEU B N 1
ATOM 1727 C CA . LEU B 1 56 ? -7.004 -5.879 -8.445 1 98.38 56 LEU B CA 1
ATOM 1728 C C . LEU B 1 56 ? -7.238 -4.465 -7.93 1 98.38 56 LEU B C 1
ATOM 1730 O O . LEU B 1 56 ? -6.289 -3.773 -7.547 1 98.38 56 LEU B O 1
ATOM 1734 N N . ASN B 1 57 ? -8.438 -4.051 -7.922 1 98.69 57 ASN B N 1
ATOM 1735 C CA . ASN B 1 57 ? -8.867 -2.77 -7.371 1 98.69 57 ASN B CA 1
ATOM 1736 C C . ASN B 1 57 ? -10.219 -2.889 -6.664 1 98.69 57 ASN B C 1
ATOM 1738 O O . ASN B 1 57 ? -11.227 -3.199 -7.293 1 98.69 57 ASN B O 1
ATOM 1742 N N . ALA B 1 58 ? -10.219 -2.637 -5.422 1 98.81 58 ALA B N 1
ATOM 1743 C CA . ALA B 1 58 ? -11.438 -2.74 -4.629 1 98.81 58 ALA B CA 1
ATOM 1744 C C . ALA B 1 58 ? -11.781 -1.405 -3.971 1 98.81 58 ALA B C 1
ATOM 1746 O O . ALA B 1 58 ? -10.953 -0.822 -3.268 1 98.81 58 ALA B O 1
ATOM 1747 N N . PHE B 1 59 ? -13 -0.969 -4.215 1 98.56 59 PHE B N 1
ATOM 1748 C CA . PHE B 1 59 ? -13.469 0.267 -3.604 1 98.56 59 PHE B CA 1
ATOM 1749 C C . PHE B 1 59 ? -13.82 0.046 -2.137 1 98.56 59 PHE B C 1
ATOM 1751 O O . PHE B 1 59 ? -14.688 -0.771 -1.815 1 98.56 59 PHE B O 1
ATOM 1758 N N . VAL B 1 60 ? -13.164 0.832 -1.266 1 98.56 60 VAL B N 1
ATOM 1759 C CA . VAL B 1 60 ? -13.398 0.633 0.161 1 98.56 60 VAL B CA 1
ATOM 1760 C C . VAL B 1 60 ? -14.438 1.637 0.659 1 98.56 60 VAL B C 1
ATOM 1762 O O . VAL B 1 60 ? -15.492 1.247 1.164 1 98.56 60 VAL B O 1
ATOM 1765 N N . ILE B 1 61 ? -14.125 2.898 0.457 1 98.19 61 ILE B N 1
ATOM 1766 C CA . ILE B 1 61 ? -15.039 3.941 0.917 1 98.19 61 ILE B CA 1
ATOM 1767 C C . ILE B 1 61 ? -14.633 5.285 0.313 1 98.19 61 ILE B C 1
ATOM 1769 O O . ILE B 1 61 ? -13.469 5.477 -0.059 1 98.19 61 ILE B O 1
ATOM 1773 N N . ARG B 1 62 ? -15.555 6.191 0.198 1 98 62 ARG B N 1
ATOM 1774 C CA . ARG B 1 62 ? -15.297 7.539 -0.296 1 98 62 ARG B CA 1
ATOM 1775 C C . ARG B 1 62 ? -14.359 8.297 0.641 1 98 62 ARG B C 1
ATOM 1777 O O . ARG B 1 62 ? -14.18 7.898 1.794 1 98 62 ARG B O 1
ATOM 1784 N N . HIS B 1 63 ? -13.82 9.367 0.109 1 98.56 63 HIS B N 1
ATOM 1785 C CA . HIS B 1 63 ? -12.922 10.203 0.896 1 98.56 63 HIS B CA 1
ATOM 1786 C C . HIS B 1 63 ? -13.562 10.617 2.217 1 98.56 63 HIS B C 1
ATOM 1788 O O . HIS B 1 63 ? -14.766 10.883 2.27 1 98.56 63 HIS B O 1
ATOM 1794 N N . PRO B 1 64 ? -12.781 10.586 3.27 1 98.38 64 PRO B N 1
ATOM 1795 C CA . PRO B 1 64 ? -13.352 10.977 4.562 1 98.38 64 PRO B CA 1
ATOM 1796 C C . PRO B 1 64 ? -13.797 12.438 4.59 1 98.38 64 PRO B C 1
ATOM 1798 O O . PRO B 1 64 ? -13.203 13.281 3.918 1 98.38 64 PRO B O 1
ATOM 1801 N N . ASP B 1 65 ? -14.727 12.703 5.426 1 97.5 65 ASP B N 1
ATOM 1802 C CA . ASP B 1 65 ? -15.242 14.055 5.613 1 97.5 65 ASP B CA 1
ATOM 1803 C C . ASP B 1 65 ? -14.344 14.867 6.535 1 97.5 65 ASP B C 1
ATOM 1805 O O . ASP B 1 65 ? -14.344 16.094 6.488 1 97.5 65 ASP B O 1
ATOM 1809 N N . GLU B 1 66 ? -13.711 14.203 7.398 1 98.06 66 GLU B N 1
ATOM 1810 C CA . GLU B 1 66 ? -12.852 14.852 8.383 1 98.06 66 GLU B CA 1
ATOM 1811 C C . GLU B 1 66 ? -11.672 13.969 8.766 1 98.06 66 GLU B C 1
ATOM 1813 O O . GLU B 1 66 ? -11.672 12.773 8.477 1 98.06 66 GLU B O 1
ATOM 1818 N N . ASN B 1 67 ? -10.648 14.547 9.344 1 98.12 67 ASN B N 1
ATOM 1819 C CA . ASN B 1 67 ? -9.492 13.867 9.922 1 98.12 67 ASN B CA 1
ATOM 1820 C C . ASN B 1 67 ? -8.758 13.031 8.891 1 98.12 67 ASN B C 1
ATOM 1822 O O . ASN B 1 67 ? -8.375 11.891 9.164 1 98.12 67 ASN B O 1
ATOM 1826 N N . GLU B 1 68 ? -8.641 13.539 7.734 1 98.19 68 GLU B N 1
ATOM 1827 C CA . GLU B 1 68 ? -7.973 12.852 6.633 1 98.19 68 GLU B CA 1
ATOM 1828 C C . GLU B 1 68 ? -6.57 12.398 7.031 1 98.19 68 GLU B C 1
ATOM 1830 O O . GLU B 1 68 ? -6.176 11.273 6.746 1 98.19 68 GLU B O 1
ATOM 1835 N N . PRO B 1 69 ? -5.789 13.25 7.809 1 98.38 69 PRO B N 1
ATOM 1836 C CA . PRO B 1 69 ? -4.441 12.805 8.172 1 98.38 69 PRO B CA 1
ATOM 1837 C C . PRO B 1 69 ? -4.449 11.539 9.023 1 98.38 69 PRO B C 1
ATOM 1839 O O . PRO B 1 69 ? -3.652 10.625 8.789 1 98.38 69 PRO B O 1
ATOM 1842 N N . ALA B 1 70 ? -5.312 11.438 9.922 1 98.38 70 ALA B N 1
ATOM 1843 C CA . ALA B 1 70 ? -5.379 10.258 10.781 1 98.38 70 ALA B CA 1
ATOM 1844 C C . ALA B 1 70 ? -5.824 9.031 9.992 1 98.38 70 ALA B C 1
ATOM 1846 O O . ALA B 1 70 ? -5.332 7.926 10.219 1 98.38 70 ALA B O 1
ATOM 1847 N N . VAL B 1 71 ? -6.77 9.211 9.102 1 98.75 71 VAL B N 1
ATOM 1848 C CA . VAL B 1 71 ? -7.223 8.125 8.242 1 98.75 71 VAL B CA 1
ATOM 1849 C C . VAL B 1 71 ? -6.055 7.605 7.406 1 98.75 71 VAL B C 1
ATOM 1851 O O . VAL B 1 71 ? -5.812 6.398 7.344 1 98.75 71 VAL B O 1
ATOM 1854 N N . HIS B 1 72 ? -5.336 8.547 6.824 1 98.88 72 HIS B N 1
ATOM 1855 C CA . HIS B 1 72 ? -4.215 8.148 5.977 1 98.88 72 HIS B CA 1
ATOM 1856 C C . HIS B 1 72 ? -3.15 7.414 6.777 1 98.88 72 HIS B C 1
ATOM 1858 O O . HIS B 1 72 ? -2.604 6.41 6.312 1 98.88 72 HIS B O 1
ATOM 1864 N N . ARG B 1 73 ? -2.85 7.914 7.922 1 98.75 73 ARG B N 1
ATOM 1865 C CA . ARG B 1 73 ? -1.892 7.23 8.789 1 98.75 73 ARG B CA 1
ATOM 1866 C C . ARG B 1 73 ? -2.361 5.82 9.117 1 98.75 73 ARG B C 1
ATOM 1868 O O . ARG B 1 73 ? -1.577 4.871 9.07 1 98.75 73 ARG B O 1
ATOM 1875 N N . TRP B 1 74 ? -3.613 5.688 9.477 1 98.75 74 TRP B N 1
ATOM 1876 C CA . TRP B 1 74 ? -4.195 4.387 9.789 1 98.75 74 TRP B CA 1
ATOM 1877 C C . TRP B 1 74 ? -4.059 3.424 8.617 1 98.75 74 TRP B C 1
ATOM 1879 O O . TRP B 1 74 ? -3.672 2.268 8.797 1 98.75 74 TRP B O 1
ATOM 1889 N N . LEU B 1 75 ? -4.379 3.895 7.422 1 98.88 75 LEU B N 1
ATOM 1890 C CA . LEU B 1 75 ? -4.27 3.078 6.219 1 98.88 75 LEU B CA 1
ATOM 1891 C C . LEU B 1 75 ? -2.836 2.594 6.02 1 98.88 75 LEU B C 1
ATOM 1893 O O . LEU B 1 75 ? -2.604 1.408 5.77 1 98.88 75 LEU B O 1
ATOM 1897 N N . LEU B 1 76 ? -1.89 3.5 6.125 1 98.88 76 LEU B N 1
ATOM 1898 C CA . LEU B 1 76 ? -0.49 3.195 5.844 1 98.88 76 LEU B CA 1
ATOM 1899 C C . LEU B 1 76 ? 0.071 2.225 6.879 1 98.88 76 LEU B C 1
ATOM 1901 O O . LEU B 1 76 ? 0.901 1.373 6.551 1 98.88 76 LEU B O 1
ATOM 1905 N N . GLU B 1 77 ? -0.332 2.324 8.086 1 98.81 77 GLU B N 1
ATOM 1906 C CA . GLU B 1 77 ? 0.114 1.388 9.117 1 98.81 77 GLU B CA 1
ATOM 1907 C C . GLU B 1 77 ? -0.415 -0.018 8.852 1 98.81 77 GLU B C 1
ATOM 1909 O O . GLU B 1 77 ? 0.281 -1.006 9.094 1 98.81 77 GLU B O 1
ATOM 1914 N N . ARG B 1 78 ? -1.559 -0.108 8.359 1 98.31 78 ARG B N 1
ATOM 1915 C CA . ARG B 1 78 ? -2.158 -1.407 8.078 1 98.31 78 ARG B CA 1
ATOM 1916 C C . ARG B 1 78 ? -1.494 -2.064 6.871 1 98.31 78 ARG B C 1
ATOM 1918 O O . ARG B 1 78 ? -1.472 -3.291 6.762 1 98.31 78 ARG B O 1
ATOM 1925 N N . ASN B 1 79 ? -1.025 -1.197 5.988 1 98.62 79 ASN B N 1
ATOM 1926 C CA . ASN B 1 79 ? -0.363 -1.726 4.797 1 98.62 79 ASN B CA 1
ATOM 1927 C C . ASN B 1 79 ? 0.826 -2.609 5.164 1 98.62 79 ASN B C 1
ATOM 1929 O O . ASN B 1 79 ? 1.268 -3.43 4.359 1 98.62 79 ASN B O 1
ATOM 1933 N N . LEU B 1 80 ? 1.351 -2.525 6.375 1 97.69 80 LEU B N 1
ATOM 1934 C CA . LEU B 1 80 ? 2.492 -3.326 6.805 1 97.69 80 LEU B CA 1
ATOM 1935 C C . LEU B 1 80 ? 2.127 -4.809 6.859 1 97.69 80 LEU B C 1
ATOM 1937 O O . LEU B 1 80 ? 3.002 -5.672 6.75 1 97.69 80 LEU B O 1
ATOM 1941 N N . LYS B 1 81 ? 0.83 -5.055 6.906 1 95 81 LYS B N 1
ATOM 1942 C CA . LYS B 1 81 ? 0.452 -6.418 7.27 1 95 81 LYS B CA 1
ATOM 1943 C C . LYS B 1 81 ? -0.41 -7.059 6.188 1 95 81 LYS B C 1
ATOM 1945 O O . LYS B 1 81 ? -0.725 -8.25 6.262 1 95 81 LYS B O 1
ATOM 1950 N N . LEU B 1 82 ? -0.741 -6.398 5.242 1 96.25 82 LEU B N 1
ATOM 1951 C CA . LEU B 1 82 ? -1.691 -6.895 4.254 1 96.25 82 LEU B CA 1
ATOM 1952 C C . LEU B 1 82 ? -1.014 -7.852 3.279 1 96.25 82 LEU B C 1
ATOM 1954 O O . LEU B 1 82 ? 0.179 -7.719 2.998 1 96.25 82 LEU B O 1
ATOM 1958 N N . TYR B 1 83 ? -1.755 -8.789 2.816 1 96.31 83 TYR B N 1
ATOM 1959 C CA . TYR B 1 83 ? -1.273 -9.766 1.844 1 96.31 83 TYR B CA 1
ATOM 1960 C C . TYR B 1 83 ? -1.78 -9.438 0.445 1 96.31 83 TYR B C 1
ATOM 1962 O O . TYR B 1 83 ? -2.986 -9.469 0.193 1 96.31 83 TYR B O 1
ATOM 1970 N N . GLY B 1 84 ? -0.872 -9.211 -0.413 1 95.88 84 GLY B N 1
ATOM 1971 C CA . GLY B 1 84 ? -1.166 -9.164 -1.836 1 95.88 84 GLY B CA 1
ATOM 1972 C C . GLY B 1 84 ? -1.821 -7.863 -2.264 1 95.88 84 GLY B C 1
ATOM 1973 O O . GLY B 1 84 ? -1.978 -7.602 -3.459 1 95.88 84 GLY B O 1
ATOM 1974 N N . VAL B 1 85 ? -2.229 -7.098 -1.29 1 97.62 85 VAL B N 1
ATOM 1975 C CA . VAL B 1 85 ? -2.873 -5.824 -1.594 1 97.62 85 VAL B CA 1
ATOM 1976 C C . VAL B 1 85 ? -2.387 -4.754 -0.619 1 97.62 85 VAL B C 1
ATOM 1978 O O . VAL B 1 85 ? -1.707 -5.059 0.363 1 97.62 85 VAL B O 1
ATOM 1981 N N . GLY B 1 86 ? -2.65 -3.514 -0.929 1 98.5 86 GLY B N 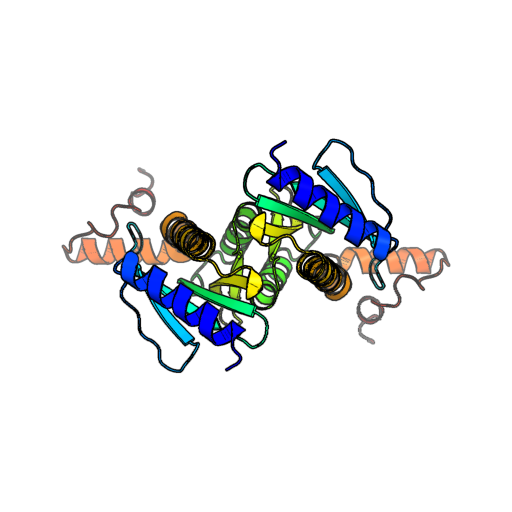1
ATOM 1982 C CA . GLY B 1 86 ? -2.432 -2.369 -0.058 1 98.5 86 GLY B CA 1
ATOM 1983 C C . GLY B 1 86 ? -3.467 -1.274 -0.238 1 98.5 86 GLY B C 1
ATOM 1984 O O . GLY B 1 86 ? -4.059 -1.144 -1.312 1 98.5 86 GLY B O 1
ATOM 1985 N N . TYR B 1 87 ? -3.664 -0.522 0.821 1 98.88 87 TYR B N 1
ATOM 1986 C CA . TYR B 1 87 ? -4.531 0.648 0.733 1 98.88 87 TYR B CA 1
ATOM 1987 C C . TYR B 1 87 ? -3.91 1.72 -0.156 1 98.88 87 TYR B C 1
ATOM 1989 O O . TYR B 1 87 ? -2.697 1.938 -0.123 1 98.88 87 TYR B O 1
ATOM 1997 N N . ALA B 1 88 ? -4.754 2.373 -0.852 1 98.94 88 ALA B N 1
ATOM 1998 C CA . ALA B 1 88 ? -4.402 3.488 -1.726 1 98.94 88 ALA B CA 1
ATOM 1999 C C . ALA B 1 88 ? -5.516 4.535 -1.752 1 98.94 88 ALA B C 1
ATOM 2001 O O . ALA B 1 88 ? -6.629 4.277 -1.287 1 98.94 88 ALA B O 1
ATOM 2002 N N . VAL B 1 89 ? -5.137 5.684 -2.221 1 98.88 89 VAL B N 1
ATOM 2003 C CA . VAL B 1 89 ? -6.09 6.785 -2.336 1 98.88 89 VAL B CA 1
ATOM 2004 C C . VAL B 1 89 ? -6 7.402 -3.73 1 98.88 89 VAL B C 1
ATOM 2006 O O . VAL B 1 89 ? -4.902 7.617 -4.25 1 98.88 89 VAL B O 1
ATOM 2009 N N . ASP B 1 90 ? -7.152 7.648 -4.352 1 98.69 90 ASP B N 1
ATOM 2010 C CA . ASP B 1 90 ? -7.129 8.297 -5.66 1 98.69 90 ASP B CA 1
ATOM 2011 C C . ASP B 1 90 ? -7.109 9.82 -5.52 1 98.69 90 ASP B C 1
ATOM 2013 O O . ASP B 1 90 ? -7.117 10.344 -4.406 1 98.69 90 ASP B O 1
ATOM 2017 N N . PRO B 1 91 ? -7.023 10.547 -6.594 1 97.94 91 PRO B N 1
ATOM 2018 C CA . PRO B 1 91 ? -6.891 12.008 -6.512 1 97.94 91 PRO B CA 1
ATOM 2019 C C . PRO B 1 91 ? -8.07 12.672 -5.805 1 97.94 91 PRO B C 1
ATOM 2021 O O . PRO B 1 91 ? -7.918 13.75 -5.223 1 97.94 91 PRO B O 1
ATOM 2024 N N . LEU B 1 92 ? -9.203 12.078 -5.793 1 98.12 92 LEU B N 1
ATOM 2025 C CA . LEU B 1 92 ? -10.383 12.633 -5.133 1 98.12 92 LEU B CA 1
ATOM 2026 C C . LEU B 1 92 ? -10.383 12.305 -3.645 1 98.12 92 LEU B C 1
ATOM 2028 O O . LEU B 1 92 ? -11.156 12.875 -2.875 1 98.12 92 LEU B O 1
ATOM 2032 N N . GLY B 1 93 ? -9.562 11.391 -3.242 1 98.5 93 GLY B N 1
ATOM 2033 C CA . GLY B 1 93 ? -9.438 11.031 -1.839 1 98.5 93 GLY B CA 1
ATOM 2034 C C . GLY B 1 93 ? -10.148 9.734 -1.49 1 98.5 93 GLY B C 1
ATOM 2035 O O . GLY B 1 93 ? -10.156 9.32 -0.33 1 98.5 93 GLY B O 1
ATOM 2036 N N . ASP B 1 94 ? -10.734 9.125 -2.557 1 98.81 94 ASP B N 1
ATOM 2037 C CA . ASP B 1 94 ? -11.391 7.848 -2.309 1 98.81 94 ASP B CA 1
ATOM 2038 C C . ASP B 1 94 ? -10.375 6.758 -1.982 1 98.81 94 ASP B C 1
ATOM 2040 O O . ASP B 1 94 ? -9.266 6.75 -2.525 1 98.81 94 ASP B O 1
ATOM 2044 N N . ILE B 1 95 ? -10.828 5.855 -1.138 1 98.88 95 ILE B N 1
ATOM 2045 C CA . ILE B 1 95 ? -9.922 4.848 -0.595 1 98.88 95 ILE B CA 1
ATOM 2046 C C . ILE B 1 95 ? -10.164 3.51 -1.289 1 98.88 95 ILE B C 1
ATOM 2048 O O . ILE B 1 95 ? -11.305 3.076 -1.434 1 98.88 95 ILE B O 1
ATOM 2052 N N . TYR B 1 96 ? -9.078 2.883 -1.672 1 98.88 96 TYR B N 1
ATOM 2053 C CA . TYR B 1 96 ? -9.109 1.608 -2.381 1 98.88 96 TYR B CA 1
ATOM 2054 C C . TYR B 1 96 ? -8.133 0.617 -1.765 1 98.88 96 TYR B C 1
ATOM 2056 O O . TYR B 1 96 ? -7.207 1.011 -1.048 1 98.88 96 TYR B O 1
ATOM 2064 N N . LEU B 1 97 ? -8.375 -0.623 -1.983 1 98.81 97 LEU B N 1
ATOM 2065 C CA . LEU B 1 97 ? -7.359 -1.664 -1.92 1 98.81 97 LEU B CA 1
ATOM 2066 C C . LEU B 1 97 ? -6.902 -2.062 -3.318 1 98.81 97 LEU B C 1
ATOM 2068 O O . LEU B 1 97 ? -7.727 -2.363 -4.184 1 98.81 97 LEU B O 1
ATOM 2072 N N . THR B 1 98 ? -5.609 -2.025 -3.508 1 98.62 98 THR B N 1
ATOM 2073 C CA . THR B 1 98 ? -5.086 -2.34 -4.832 1 98.62 98 THR B CA 1
ATOM 2074 C C . THR B 1 98 ? -3.969 -3.377 -4.738 1 98.62 98 THR B C 1
ATOM 2076 O O . THR B 1 98 ? -3.316 -3.504 -3.703 1 98.62 98 THR B O 1
ATOM 2079 N N . GLY B 1 99 ? -3.828 -4.168 -5.766 1 97.38 99 GLY B N 1
ATOM 2080 C CA . GLY B 1 99 ? -2.76 -5.148 -5.898 1 97.38 99 GLY B CA 1
ATOM 2081 C C . GLY B 1 99 ? -2.502 -5.559 -7.332 1 97.38 99 GLY B C 1
ATOM 2082 O O . GLY B 1 99 ? -3.359 -5.379 -8.203 1 97.38 99 GLY B O 1
ATOM 2083 N N . ARG B 1 100 ? -1.277 -6.008 -7.578 1 96.62 100 ARG B N 1
ATOM 2084 C CA . ARG B 1 100 ? -0.868 -6.562 -8.859 1 96.62 100 ARG B CA 1
ATOM 2085 C C . ARG B 1 100 ? 0.011 -7.797 -8.672 1 96.62 100 ARG B C 1
ATOM 2087 O O . ARG B 1 100 ? 0.9 -7.805 -7.816 1 96.62 100 ARG B O 1
ATOM 2094 N N . LEU B 1 101 ? -0.32 -8.789 -9.383 1 94.75 101 LEU B N 1
ATOM 2095 C CA . LEU B 1 101 ? 0.509 -9.984 -9.344 1 94.75 101 LEU B CA 1
ATOM 2096 C C . LEU B 1 101 ? 0.745 -10.523 -10.75 1 94.75 101 LEU B C 1
ATOM 2098 O O . LEU B 1 101 ? -0.044 -10.266 -11.656 1 94.75 101 LEU B O 1
ATOM 2102 N N . SER B 1 102 ? 1.803 -11.273 -10.93 1 94.88 102 SER B N 1
ATOM 2103 C CA . SER B 1 102 ? 2.119 -11.859 -12.227 1 94.88 102 SER B CA 1
ATOM 2104 C C . SER B 1 102 ? 1.055 -12.859 -12.656 1 94.88 102 SER B C 1
ATOM 2106 O O . SER B 1 102 ? 0.44 -13.523 -11.82 1 94.88 102 SER B O 1
ATOM 2108 N N . LEU B 1 103 ? 0.91 -13.023 -13.961 1 95.5 103 LEU B N 1
ATOM 2109 C CA . LEU B 1 103 ? -0.067 -13.984 -14.453 1 95.5 103 LEU B CA 1
ATOM 2110 C C . LEU B 1 103 ? 0.317 -15.406 -14.055 1 95.5 103 LEU B C 1
ATOM 2112 O O . LEU B 1 103 ? -0.554 -16.25 -13.812 1 95.5 103 LEU B O 1
ATOM 2116 N N . ALA B 1 104 ? 1.586 -15.633 -13.938 1 90.88 104 ALA B N 1
ATOM 2117 C CA . ALA B 1 104 ? 2.084 -16.953 -13.547 1 90.88 104 ALA B CA 1
ATOM 2118 C C . ALA B 1 104 ? 1.635 -17.312 -12.133 1 90.88 104 ALA B C 1
ATOM 2120 O O . ALA B 1 104 ? 1.544 -18.484 -11.789 1 90.88 104 ALA B O 1
ATOM 2121 N N . ALA B 1 105 ? 1.323 -16.328 -11.359 1 93.88 105 ALA B N 1
ATOM 2122 C CA . ALA B 1 105 ? 0.956 -16.547 -9.961 1 93.88 105 ALA B CA 1
ATOM 2123 C C . ALA B 1 105 ? -0.552 -16.734 -9.82 1 93.88 105 ALA B C 1
ATOM 2125 O O . ALA B 1 105 ? -1.048 -16.984 -8.711 1 93.88 105 ALA B O 1
ATOM 2126 N N . VAL B 1 106 ? -1.283 -16.641 -10.914 1 96.81 106 VAL B N 1
ATOM 2127 C CA . VAL B 1 106 ? -2.738 -16.734 -10.852 1 96.81 106 VAL B CA 1
ATOM 2128 C C . VAL B 1 106 ? -3.146 -18.203 -10.781 1 96.81 106 VAL B C 1
ATOM 2130 O O . VAL B 1 106 ? -3.246 -18.891 -11.812 1 96.81 106 VAL B O 1
ATOM 2133 N N . THR B 1 107 ? -3.334 -18.703 -9.648 1 96.88 107 THR B N 1
ATOM 2134 C CA . THR B 1 107 ? -3.885 -20.016 -9.344 1 96.88 107 THR B CA 1
ATOM 2135 C C . THR B 1 107 ? -5.172 -19.891 -8.531 1 96.88 107 THR B C 1
ATOM 2137 O O . THR B 1 107 ? -5.465 -18.812 -7.984 1 96.88 107 THR B O 1
ATOM 2140 N N . ALA B 1 108 ? -5.902 -20.984 -8.492 1 97.75 108 ALA B N 1
ATOM 2141 C CA . ALA B 1 108 ? -7.145 -20.953 -7.727 1 97.75 108 ALA B CA 1
ATOM 2142 C C . ALA B 1 108 ? -6.887 -20.594 -6.266 1 97.75 108 ALA B C 1
ATOM 2144 O O . ALA B 1 108 ? -7.594 -19.766 -5.691 1 97.75 108 ALA B O 1
ATOM 2145 N N . ASP B 1 109 ? -5.852 -21.203 -5.672 1 96.56 109 ASP B N 1
ATOM 2146 C CA . ASP B 1 109 ? -5.504 -20.969 -4.277 1 96.56 109 ASP B CA 1
ATOM 2147 C C . ASP B 1 109 ? -5.109 -19.516 -4.051 1 96.56 109 ASP B C 1
ATOM 2149 O O . ASP B 1 109 ? -5.516 -18.906 -3.059 1 96.56 109 ASP B O 1
ATOM 2153 N N . GLU B 1 110 ? -4.32 -18.969 -4.926 1 96.44 110 GLU B N 1
ATOM 2154 C CA . GLU B 1 110 ? -3.857 -17.594 -4.773 1 96.44 110 GLU B CA 1
ATOM 2155 C C . GLU B 1 110 ? -5.008 -16.594 -4.922 1 96.44 110 GLU B C 1
ATOM 2157 O O . GLU B 1 110 ? -5.113 -15.641 -4.152 1 96.44 110 GLU B O 1
ATOM 2162 N N . VAL B 1 111 ? -5.844 -16.797 -5.926 1 97.94 111 VAL B N 1
ATOM 2163 C CA . VAL B 1 111 ? -6.988 -15.906 -6.133 1 97.94 111 VAL B CA 1
ATOM 2164 C C . VAL B 1 111 ? -7.891 -15.938 -4.898 1 97.94 111 VAL B C 1
ATOM 2166 O O . VAL B 1 111 ? -8.344 -14.891 -4.426 1 97.94 111 VAL B O 1
ATOM 2169 N N . ASP B 1 112 ? -8.109 -17.141 -4.387 1 97.31 112 ASP B N 1
ATOM 2170 C CA . ASP B 1 112 ? -8.922 -17.281 -3.184 1 97.31 112 ASP B CA 1
ATOM 2171 C C . ASP B 1 112 ? -8.312 -16.5 -2.016 1 97.31 112 ASP B C 1
ATOM 2173 O O . ASP B 1 112 ? -9.023 -15.812 -1.288 1 97.31 112 ASP B O 1
ATOM 2177 N N . ARG B 1 113 ? -7.055 -16.609 -1.849 1 96.62 113 ARG B N 1
ATOM 2178 C CA . ARG B 1 113 ? -6.352 -15.914 -0.774 1 96.62 113 ARG B CA 1
ATOM 2179 C C . ARG B 1 113 ? -6.465 -14.398 -0.931 1 96.62 113 ARG B C 1
ATOM 2181 O O . ARG B 1 113 ? -6.637 -13.68 0.055 1 96.62 113 ARG B O 1
ATOM 2188 N N . LEU B 1 114 ? -6.344 -13.969 -2.158 1 97.38 114 LEU B N 1
ATOM 2189 C CA . LEU B 1 114 ? -6.438 -12.539 -2.432 1 97.38 114 LEU B CA 1
ATOM 2190 C C . LEU B 1 114 ? -7.844 -12.023 -2.146 1 97.38 114 LEU B C 1
ATOM 2192 O O . LEU B 1 114 ? -8.008 -10.945 -1.565 1 97.38 114 LEU B O 1
ATOM 2196 N N . LEU B 1 115 ? -8.867 -12.781 -2.57 1 97.94 115 LEU B N 1
ATOM 2197 C CA . LEU B 1 115 ? -10.242 -12.398 -2.262 1 97.94 115 LEU B CA 1
ATOM 2198 C C . LEU B 1 115 ? -10.445 -12.281 -0.756 1 97.94 115 LEU B C 1
ATOM 2200 O O . LEU B 1 115 ? -11.07 -11.328 -0.282 1 97.94 115 LEU B O 1
ATOM 2204 N N . GLY B 1 116 ? -9.906 -13.242 -0.04 1 97 116 GLY B N 1
ATOM 2205 C CA . GLY B 1 116 ? -9.977 -13.195 1.411 1 97 116 GLY B CA 1
ATOM 2206 C C . GLY B 1 116 ? -9.289 -11.977 2.006 1 97 116 GLY B C 1
ATOM 2207 O O . GLY B 1 116 ? -9.82 -11.352 2.93 1 97 116 GLY B O 1
ATOM 2208 N N . SER B 1 117 ? -8.141 -11.688 1.5 1 97.38 117 SER B N 1
ATOM 2209 C CA . SER B 1 117 ? -7.391 -10.531 1.983 1 97.38 117 SER B CA 1
ATOM 2210 C C . SER B 1 117 ? -8.172 -9.234 1.765 1 97.38 117 SER B C 1
ATOM 2212 O O . SER B 1 117 ? -8.234 -8.391 2.654 1 97.38 117 SER B O 1
ATOM 2214 N N . VAL B 1 118 ? -8.734 -9.062 0.599 1 98.19 118 VAL B N 1
ATOM 2215 C CA . VAL B 1 118 ? -9.523 -7.875 0.275 1 98.19 118 VAL B CA 1
ATOM 2216 C C . VAL B 1 118 ? -10.711 -7.77 1.229 1 98.19 118 VAL B C 1
ATOM 2218 O O . VAL B 1 118 ? -10.977 -6.703 1.781 1 98.19 118 VAL B O 1
ATOM 2221 N N . LEU B 1 119 ? -11.398 -8.859 1.418 1 97.5 119 LEU B N 1
ATOM 2222 C CA . LEU B 1 119 ? -12.57 -8.859 2.289 1 97.5 119 LEU B CA 1
ATOM 2223 C C . LEU B 1 119 ? -12.188 -8.492 3.717 1 97.5 119 LEU B C 1
ATOM 2225 O O . LEU B 1 119 ? -12.844 -7.652 4.344 1 97.5 119 LEU B O 1
ATOM 2229 N N . GLU B 1 120 ? -11.148 -9.086 4.172 1 96.5 120 GLU B N 1
ATOM 2230 C CA . GLU B 1 120 ? -10.695 -8.82 5.535 1 96.5 120 GLU B CA 1
ATOM 2231 C C . GLU B 1 120 ? -10.336 -7.352 5.723 1 96.5 120 GLU B C 1
ATOM 2233 O O . GLU B 1 120 ? -10.734 -6.73 6.711 1 96.5 120 GLU B O 1
ATOM 2238 N N . ALA B 1 121 ? -9.641 -6.816 4.812 1 97.75 121 ALA B N 1
ATOM 2239 C CA . ALA B 1 121 ? -9.188 -5.434 4.934 1 97.75 121 ALA B CA 1
ATOM 2240 C C . ALA B 1 121 ? -10.344 -4.457 4.762 1 97.75 121 ALA B C 1
ATOM 2242 O O . ALA B 1 121 ? -10.484 -3.51 5.539 1 97.75 121 ALA B O 1
ATOM 2243 N N . ALA B 1 122 ? -11.148 -4.688 3.75 1 98.06 122 ALA B N 1
ATOM 2244 C CA . ALA B 1 122 ? -12.227 -3.756 3.441 1 98.06 122 ALA B CA 1
ATOM 2245 C C . ALA B 1 122 ? -13.312 -3.807 4.512 1 98.06 122 ALA B C 1
ATOM 2247 O O . ALA B 1 122 ? -13.812 -2.768 4.945 1 98.06 122 ALA B O 1
ATOM 2248 N N . ASP B 1 123 ? -13.688 -4.977 4.887 1 96.81 123 ASP B N 1
ATOM 2249 C CA . ASP B 1 123 ? -14.766 -5.156 5.859 1 96.81 123 ASP B CA 1
ATOM 2250 C C . ASP B 1 123 ? -14.258 -4.918 7.281 1 96.81 123 ASP B C 1
ATOM 2252 O O . ASP B 1 123 ? -14.922 -4.242 8.078 1 96.81 123 ASP B O 1
ATOM 2256 N N . GLY B 1 124 ? -13.164 -5.438 7.582 1 94.44 124 GLY B N 1
ATOM 2257 C CA . GLY B 1 124 ? -12.617 -5.336 8.93 1 94.44 124 GLY B CA 1
ATOM 2258 C C . GLY B 1 124 ? -12.258 -3.916 9.312 1 94.44 124 GLY B C 1
ATOM 2259 O O . GLY B 1 124 ? -12.375 -3.533 10.477 1 94.44 124 GLY B O 1
ATOM 2260 N N . GLY B 1 125 ? -11.789 -3.121 8.406 1 94.81 125 GLY B N 1
ATOM 2261 C CA . GLY B 1 125 ? -11.367 -1.759 8.688 1 94.81 125 GLY B CA 1
ATOM 2262 C C . GLY B 1 125 ? -12.484 -0.743 8.547 1 94.81 125 GLY B C 1
ATOM 2263 O O . GLY B 1 125 ? -12.305 0.432 8.883 1 94.81 125 GLY B O 1
ATOM 2264 N N . PHE B 1 126 ? -13.633 -1.152 8.125 1 96.62 126 PHE B N 1
ATOM 2265 C CA . PHE B 1 126 ? -14.688 -0.242 7.703 1 96.62 126 PHE B CA 1
ATOM 2266 C C . PHE B 1 126 ? -15.156 0.626 8.867 1 96.62 126 PHE B C 1
ATOM 2268 O O . PHE B 1 126 ? -15.195 1.853 8.75 1 96.62 126 PHE B O 1
ATOM 2275 N N . ASN B 1 127 ? -15.484 -0.001 10.039 1 94.94 127 ASN B N 1
ATOM 2276 C CA . ASN B 1 127 ? -15.992 0.769 11.172 1 94.94 127 ASN B CA 1
ATOM 2277 C C . ASN B 1 127 ? -14.953 1.761 11.688 1 94.94 127 ASN B C 1
ATOM 2279 O O . ASN B 1 127 ? -15.289 2.889 12.047 1 94.94 127 ASN B O 1
ATOM 2283 N N . THR B 1 128 ? -13.727 1.295 11.727 1 96.12 128 THR B N 1
ATOM 2284 C CA . THR B 1 128 ? -12.664 2.186 12.172 1 96.12 128 THR B CA 1
ATOM 2285 C C . THR B 1 128 ? -12.531 3.381 11.234 1 96.12 128 THR B C 1
ATOM 2287 O O . THR B 1 128 ? -12.383 4.52 11.688 1 96.12 128 THR B O 1
ATOM 2290 N N . LEU B 1 129 ? -12.625 3.166 9.961 1 97.5 129 LEU B N 1
ATOM 2291 C CA . LEU B 1 129 ? -12.531 4.242 8.977 1 97.5 129 LEU B CA 1
ATOM 2292 C C . LEU B 1 129 ? -13.695 5.215 9.133 1 97.5 129 LEU B C 1
ATOM 2294 O O . LEU B 1 129 ? -13.508 6.43 9.047 1 97.5 129 LEU B O 1
ATOM 2298 N N . LEU B 1 130 ? -14.898 4.641 9.391 1 96.44 130 LEU B N 1
ATOM 2299 C CA . LEU B 1 130 ? -16.047 5.496 9.625 1 96.44 130 LEU B CA 1
ATOM 2300 C C . LEU B 1 130 ? -15.859 6.348 10.875 1 96.44 130 LEU B C 1
ATOM 2302 O O . LEU B 1 130 ? -16.125 7.555 10.859 1 96.44 130 LEU B O 1
ATOM 2306 N N . GLU B 1 131 ? -15.383 5.727 11.867 1 95.44 131 GLU B N 1
ATOM 2307 C CA . GLU B 1 131 ? -15.164 6.441 13.117 1 95.44 131 GLU B CA 1
ATOM 2308 C C . GLU B 1 131 ? -14.133 7.551 12.953 1 95.44 131 GLU B C 1
ATOM 2310 O O . GLU B 1 131 ? -14.305 8.656 13.477 1 95.44 131 GLU B O 1
ATOM 2315 N N . LEU B 1 132 ? -13.141 7.301 12.242 1 96.75 132 LEU B N 1
ATOM 2316 C CA . LEU B 1 132 ? -12.07 8.273 12.062 1 96.75 132 LEU B CA 1
ATOM 2317 C C . LEU B 1 132 ? -12.5 9.391 11.125 1 96.75 132 LEU B C 1
ATOM 2319 O O . LEU B 1 132 ? -12.273 10.57 11.398 1 96.75 132 LEU B O 1
ATOM 2323 N N . GLY B 1 133 ? -13.203 8.984 10.141 1 97.75 133 GLY B N 1
ATOM 2324 C CA . GLY B 1 133 ? -13.375 9.922 9.039 1 97.75 133 GLY B CA 1
ATOM 2325 C C . GLY B 1 133 ? -14.773 10.508 8.961 1 97.75 133 GLY B C 1
ATOM 2326 O O . GLY B 1 133 ? -15.008 11.469 8.234 1 97.75 133 GLY B O 1
ATOM 2327 N N . PHE B 1 134 ? -15.711 9.969 9.781 1 97.25 134 PHE B N 1
ATOM 2328 C CA . PHE B 1 134 ? -17.109 10.344 9.555 1 97.25 134 PHE B CA 1
ATOM 2329 C C . PHE B 1 134 ? -17.844 10.508 10.883 1 97.25 134 PHE B C 1
ATOM 2331 O O . PHE B 1 134 ? -19.062 10.422 10.93 1 97.25 134 PHE B O 1
ATOM 2338 N N . ALA B 1 135 ? -17.156 10.664 11.938 1 94.75 135 ALA B N 1
ATOM 2339 C CA . ALA B 1 135 ? -17.766 10.734 13.266 1 94.75 135 ALA B CA 1
ATOM 2340 C C . ALA B 1 135 ? -18.844 11.82 13.32 1 94.75 135 ALA B C 1
ATOM 2342 O O . ALA B 1 135 ? -19.938 11.594 13.836 1 94.75 135 ALA B O 1
ATOM 2343 N N . THR B 1 136 ? -18.516 13 12.875 1 95.75 136 THR B N 1
ATOM 2344 C CA . THR B 1 136 ? -19.453 14.109 12.914 1 95.75 136 THR B CA 1
ATOM 2345 C C . THR B 1 136 ? -20.719 13.773 12.141 1 95.75 136 THR B C 1
ATOM 2347 O O . THR B 1 136 ? -21.828 14.016 12.617 1 95.75 136 THR B O 1
ATOM 2350 N N . ALA B 1 137 ? -20.531 13.195 10.961 1 94.62 137 ALA B N 1
ATOM 2351 C CA . ALA B 1 137 ? -21.672 12.812 10.141 1 94.62 137 ALA B CA 1
ATOM 2352 C C . ALA B 1 137 ? -22.516 11.758 10.852 1 94.62 137 ALA B C 1
ATOM 2354 O O . ALA B 1 137 ? -23.75 11.805 10.789 1 94.62 137 ALA B O 1
ATOM 2355 N N . ILE B 1 138 ? -21.906 10.875 11.453 1 94.12 138 ILE B N 1
ATOM 2356 C CA . ILE B 1 138 ? -22.594 9.805 12.156 1 94.12 138 ILE B CA 1
ATOM 2357 C C . ILE B 1 138 ? -23.406 10.375 13.32 1 94.12 138 ILE B C 1
ATOM 2359 O O . ILE B 1 138 ? -24.562 10.008 13.516 1 94.12 138 ILE B O 1
ATOM 2363 N N . ARG B 1 139 ? -22.812 11.258 14.055 1 94.5 139 ARG B N 1
ATOM 2364 C CA . ARG B 1 139 ? -23.5 11.906 15.164 1 94.5 139 ARG B CA 1
ATOM 2365 C C . ARG B 1 139 ? -24.719 12.688 14.672 1 94.5 139 ARG B C 1
ATOM 2367 O O . ARG B 1 139 ? -25.781 12.648 15.297 1 94.5 139 ARG B O 1
ATOM 2374 N N . LYS B 1 140 ? -24.562 13.359 13.641 1 95.19 140 LYS B N 1
ATOM 2375 C CA . LYS B 1 140 ? -25.656 14.117 13.07 1 95.19 140 LYS B CA 1
ATOM 2376 C C . LYS B 1 140 ? -26.797 13.188 12.625 1 95.19 140 LYS B C 1
ATOM 2378 O O . LYS B 1 140 ? -27.969 13.484 12.844 1 95.19 140 LYS B O 1
ATOM 2383 N N . GLU B 1 141 ? -26.391 12.125 11.938 1 94.19 141 GLU B N 1
ATOM 2384 C CA . GLU B 1 141 ? -27.391 11.148 11.508 1 94.19 141 GLU B CA 1
ATOM 2385 C C . GLU B 1 141 ? -28.141 10.57 12.703 1 94.19 141 GLU B C 1
ATOM 2387 O O . GLU B 1 141 ? -29.375 10.414 12.656 1 94.19 141 GLU B O 1
ATOM 2392 N N . TYR B 1 142 ? -27.469 10.273 13.727 1 92.75 142 TYR B N 1
ATOM 2393 C CA . TYR B 1 142 ? -28.078 9.727 14.93 1 92.75 142 TYR B CA 1
ATOM 2394 C C . TYR B 1 142 ? -29.078 10.711 15.531 1 92.75 142 TYR B C 1
ATOM 2396 O O . TYR B 1 142 ? -30.219 10.344 15.836 1 92.75 142 TYR B O 1
ATOM 2404 N N . ALA B 1 143 ? -28.656 11.906 15.742 1 93.88 143 ALA B N 1
ATOM 2405 C CA . ALA B 1 143 ? -29.516 12.945 16.297 1 93.88 143 ALA B CA 1
ATOM 2406 C C . ALA B 1 143 ? -30.766 13.133 15.453 1 93.88 143 ALA B C 1
ATOM 2408 O O . ALA B 1 143 ? -31.859 13.312 15.992 1 93.88 143 ALA B O 1
ATOM 2409 N N . TRP B 1 144 ? -30.594 13.18 14.203 1 95.56 144 TRP B N 1
ATOM 2410 C CA . TRP B 1 144 ? -31.703 13.336 13.273 1 95.56 144 TRP B CA 1
ATOM 2411 C C . TRP B 1 144 ? -32.719 12.188 13.422 1 95.56 144 TRP B C 1
ATOM 2413 O O . TRP B 1 144 ? -33.906 12.414 13.477 1 95.56 144 TRP B O 1
ATOM 2423 N N . ARG B 1 145 ? -32.156 10.977 13.523 1 95.12 145 ARG B N 1
ATOM 2424 C CA . ARG B 1 145 ? -33.031 9.805 13.68 1 95.12 145 ARG B CA 1
ATOM 2425 C C . ARG B 1 145 ? -33.781 9.859 15 1 95.12 145 ARG B C 1
ATOM 2427 O O . ARG B 1 145 ? -34.969 9.547 15.055 1 95.12 145 ARG B O 1
ATOM 2434 N N . VAL B 1 146 ? -33.094 10.164 15.992 1 92.88 146 VAL B N 1
ATOM 2435 C CA . VAL B 1 146 ? -33.719 10.258 17.312 1 92.88 146 VAL B CA 1
ATOM 2436 C C . VAL B 1 146 ? -34.812 11.312 17.297 1 92.88 146 VAL B C 1
ATOM 2438 O O . VAL B 1 146 ? -35.938 11.086 17.797 1 92.88 146 VAL B O 1
ATOM 2441 N N . SER B 1 147 ? -34.5 12.391 16.75 1 95.38 147 SER B N 1
ATOM 2442 C CA . SER B 1 147 ? -35.469 13.492 16.719 1 95.38 147 SER B CA 1
ATOM 2443 C C . SER B 1 147 ? -36.719 13.125 15.93 1 95.38 147 SER B C 1
ATOM 2445 O O . SER B 1 147 ? -37.812 13.641 16.203 1 95.38 147 SER B O 1
ATOM 2447 N N . ARG B 1 148 ? -36.594 12.164 15.094 1 96.88 148 ARG B N 1
ATOM 2448 C CA . ARG B 1 148 ? -37.719 11.805 14.219 1 96.88 148 ARG B CA 1
ATOM 2449 C C . ARG B 1 148 ? -38.344 10.484 14.656 1 96.88 148 ARG B C 1
ATOM 2451 O O . ARG B 1 148 ? -39.312 10.016 14.039 1 96.88 148 ARG B O 1
ATOM 2458 N N . GLY B 1 149 ? -37.75 9.875 15.586 1 94.44 149 GLY B N 1
ATOM 2459 C CA . GLY B 1 149 ? -38.281 8.617 16.094 1 94.44 149 GLY B CA 1
ATOM 2460 C C . GLY B 1 149 ? -37.938 7.438 15.195 1 94.44 149 GLY B C 1
ATOM 2461 O O . GLY B 1 149 ? -38.656 6.426 15.211 1 94.44 149 GLY B O 1
ATOM 2462 N N . GLU B 1 150 ? -36.875 7.633 14.422 1 94.94 150 GLU B N 1
ATOM 2463 C CA . GLU B 1 150 ? -36.406 6.555 13.547 1 94.94 150 GLU B CA 1
ATOM 2464 C C . GLU B 1 150 ? -35.438 5.621 14.266 1 94.94 150 GLU B C 1
ATOM 2466 O O . GLU B 1 150 ? -34.781 6.027 15.227 1 94.94 150 GLU B O 1
ATOM 2471 N N . SER B 1 151 ? -35.438 4.41 13.789 1 93.94 151 SER B N 1
ATOM 2472 C CA . SER B 1 151 ? -34.562 3.406 14.367 1 93.94 151 SER B CA 1
ATOM 2473 C C . SER B 1 151 ? -33.094 3.799 14.211 1 93.94 151 SER B C 1
ATOM 2475 O O . SER B 1 151 ? -32.719 4.312 13.164 1 93.94 151 SER B O 1
ATOM 2477 N N . THR B 1 152 ? -32.281 3.584 15.211 1 90.38 152 THR B N 1
ATOM 2478 C CA . THR B 1 152 ? -30.844 3.834 15.172 1 90.38 152 THR B CA 1
ATOM 2479 C C . THR B 1 152 ? -30.078 2.52 15.133 1 90.38 152 THR B C 1
ATOM 2481 O O . THR B 1 152 ? -28.875 2.496 15.391 1 90.38 152 THR B O 1
ATOM 2484 N N . ARG B 1 153 ? -30.703 1.478 14.906 1 88.31 153 ARG B N 1
ATOM 2485 C CA . ARG B 1 153 ? -30.109 0.141 14.938 1 88.31 153 ARG B CA 1
ATOM 2486 C C . ARG B 1 153 ? -28.891 0.055 14.031 1 88.31 153 ARG B C 1
ATOM 2488 O O . ARG B 1 153 ? -27.891 -0.583 14.375 1 88.31 153 ARG B O 1
ATOM 2495 N N . ASN B 1 154 ? -28.953 0.73 12.922 1 85.38 154 ASN B N 1
ATOM 2496 C CA . ASN B 1 154 ? -27.875 0.671 11.945 1 85.38 154 ASN B CA 1
ATOM 2497 C C . ASN B 1 154 ? -26.625 1.398 12.453 1 85.38 154 ASN B C 1
ATOM 2499 O O . ASN B 1 154 ? -25.547 1.247 11.891 1 85.38 154 ASN B O 1
ATOM 2503 N N . LEU B 1 155 ? -26.828 2.125 13.492 1 90.31 155 LEU B N 1
ATOM 2504 C CA . LEU B 1 155 ? -25.734 2.91 14.023 1 90.31 155 LEU B CA 1
ATOM 2505 C C . LEU B 1 155 ? -25.25 2.332 15.352 1 90.31 155 LEU B C 1
ATOM 2507 O O . LEU B 1 155 ? -24.453 2.969 16.062 1 90.31 155 LEU B O 1
ATOM 2511 N N . GLU B 1 156 ? -25.656 1.178 15.602 1 88.12 156 GLU B N 1
ATOM 2512 C CA . GLU B 1 156 ? -25.344 0.538 16.875 1 88.12 156 GLU B CA 1
ATOM 2513 C C . GLU B 1 156 ? -23.844 0.376 17.062 1 88.12 156 GLU B C 1
ATOM 2515 O O . GLU B 1 156 ? -23.328 0.514 18.172 1 88.12 156 GLU B O 1
ATOM 2520 N N . ALA B 1 157 ? -23.188 0.111 15.984 1 87.06 157 ALA B N 1
ATOM 2521 C CA . ALA B 1 157 ? -21.75 -0.104 16.047 1 87.06 157 ALA B CA 1
ATOM 2522 C C . ALA B 1 157 ? -21.016 1.164 16.484 1 87.06 157 ALA B C 1
ATOM 2524 O O . ALA B 1 157 ? -19.859 1.111 16.875 1 87.06 157 ALA B O 1
ATOM 2525 N N . PHE B 1 158 ? -21.703 2.258 16.516 1 90.38 158 PHE B N 1
ATOM 2526 C CA . PHE B 1 158 ? -21.078 3.549 16.797 1 90.38 158 PHE B CA 1
ATOM 2527 C C . PHE B 1 158 ? -21.688 4.191 18.031 1 90.38 158 PHE B C 1
ATOM 2529 O O . PHE B 1 158 ? -21.672 5.414 18.172 1 90.38 158 PHE B O 1
ATOM 2536 N N . ARG B 1 159 ? -22.266 3.465 18.797 1 86.75 159 ARG B N 1
ATOM 2537 C CA . ARG B 1 159 ? -22.953 3.957 19.984 1 86.75 159 ARG B CA 1
ATOM 2538 C C . ARG B 1 159 ? -22.031 4.836 20.828 1 86.75 159 ARG B C 1
ATOM 2540 O O . ARG B 1 159 ? -22.469 5.844 21.391 1 86.75 159 ARG B O 1
ATOM 2547 N N . HIS B 1 160 ? -20.797 4.488 20.859 1 86.62 160 HIS B N 1
ATOM 2548 C CA . HIS B 1 160 ? -19.844 5.23 21.688 1 86.62 160 HIS B CA 1
ATOM 2549 C C . HIS B 1 160 ? -19.641 6.641 21.141 1 86.62 160 HIS B C 1
ATOM 2551 O O . HIS B 1 160 ? -19.234 7.539 21.891 1 86.62 160 HIS B O 1
ATOM 2557 N N . LEU B 1 161 ? -19.922 6.848 19.953 1 86.56 161 LEU B N 1
ATOM 2558 C CA . LEU B 1 161 ? -19.797 8.164 19.344 1 86.56 161 LEU B CA 1
ATOM 2559 C C . LEU B 1 161 ? -21.016 9.031 19.688 1 86.56 161 LEU B C 1
ATOM 2561 O O . LEU B 1 161 ? -20.953 10.258 19.594 1 86.56 161 LEU B O 1
ATOM 2565 N N . THR B 1 162 ? -22.094 8.461 20.047 1 82.5 162 THR B N 1
ATOM 2566 C CA . THR B 1 162 ? -23.359 9.18 20.203 1 82.5 162 THR B CA 1
ATOM 2567 C C . THR B 1 162 ? -23.719 9.328 21.688 1 82.5 162 THR B C 1
ATOM 2569 O O . THR B 1 162 ? -24.609 10.102 22.031 1 82.5 162 THR B O 1
ATOM 2572 N N . GLU B 1 163 ? -23.234 8.484 22.391 1 74.06 163 GLU B N 1
ATOM 2573 C CA . GLU B 1 163 ? -23.547 8.633 23.812 1 74.06 163 GLU B CA 1
ATOM 2574 C C . GLU B 1 163 ? -22.812 9.828 24.422 1 74.06 163 GLU B C 1
ATOM 2576 O O . GLU B 1 163 ? -21.641 10.062 24.109 1 74.06 163 GLU B O 1
ATOM 2581 N N . ARG B 1 164 ? -23.594 11.047 24.625 1 58.38 164 ARG B N 1
ATOM 2582 C CA . ARG B 1 164 ? -23.094 12.234 25.297 1 58.38 164 ARG B CA 1
ATOM 2583 C C . ARG B 1 164 ? -22.156 11.852 26.438 1 58.38 164 ARG B C 1
ATOM 2585 O O . ARG B 1 164 ? -22.391 10.875 27.156 1 58.38 164 ARG B O 1
ATOM 2592 N N . PRO B 1 165 ? -20.766 12.438 26.406 1 51.81 165 PRO B N 1
ATOM 2593 C CA . PRO B 1 165 ? -20.094 12.242 27.688 1 51.81 165 PRO B CA 1
ATOM 2594 C C . PRO B 1 165 ? -20.984 12.547 28.891 1 51.81 165 PRO B C 1
ATOM 2596 O O . PRO B 1 165 ? -21.812 13.469 28.828 1 51.81 165 PRO B O 1
ATOM 2599 N N . GLY B 1 166 ? -21.531 11.469 29.375 1 39.53 166 GLY B N 1
ATOM 2600 C CA . GLY B 1 166 ? -22.312 11.82 30.547 1 39.53 166 GLY B CA 1
ATOM 2601 C C . GLY B 1 166 ? -21.797 13.078 31.234 1 39.53 166 GLY B C 1
ATOM 2602 O O . GLY B 1 166 ? -20.594 13.266 31.391 1 39.53 166 GLY B O 1
ATOM 2603 N N . SER B 1 167 ? -22.594 14.281 31.266 1 34.72 167 SER B N 1
ATOM 2604 C CA . SER B 1 167 ? -22.344 15.266 32.312 1 34.72 167 SER B CA 1
ATOM 2605 C C . SER B 1 167 ? -22.047 14.594 33.656 1 34.72 167 SER B C 1
ATOM 2607 O O . SER B 1 167 ? -22.641 13.57 33.969 1 34.72 167 SER B O 1
#

Solvent-accessible surface area (backbone atoms only — not comparable to full-atom values): 17644 Å² total; per-residue (Å²): 129,54,72,68,45,49,51,36,44,51,35,52,50,52,46,40,57,74,68,67,50,55,67,49,61,92,43,94,49,32,35,42,33,49,43,79,40,85,78,36,76,60,34,49,33,39,38,37,57,47,98,64,32,36,38,39,41,27,53,60,46,71,42,58,82,37,55,54,53,61,46,44,51,53,43,24,42,49,24,70,70,41,54,52,38,26,48,22,29,50,97,83,42,32,32,28,38,29,29,33,44,50,49,88,45,55,40,55,69,49,51,51,50,42,54,50,38,51,48,48,53,46,30,67,44,41,63,60,48,42,54,53,15,34,45,69,59,49,37,50,52,48,53,54,25,57,74,67,71,44,84,58,71,90,46,52,92,46,43,81,72,58,54,67,76,76,128,130,54,71,65,48,49,52,36,44,52,36,52,51,50,46,40,56,75,67,67,51,56,66,48,61,93,43,94,48,30,36,43,33,50,42,79,42,84,78,35,76,61,34,49,33,38,39,37,57,46,99,65,30,38,39,38,42,27,55,60,46,72,42,58,81,38,54,56,52,60,46,46,51,54,44,24,41,50,25,70,70,42,53,52,38,26,51,21,27,51,96,84,44,32,34,30,38,28,29,32,44,50,49,88,44,55,39,55,69,50,52,52,50,42,54,50,38,51,48,49,53,47,29,67,44,42,63,59,49,42,55,53,16,35,44,68,60,49,38,50,52,47,52,53,25,57,75,68,72,44,83,57,71,91,46,54,94,45,43,80,73,59,53,67,76,76,128

Radius of gyration: 22.86 Å; Cα contacts (8 Å, |Δi|>4): 585; chains: 2; bounding box: 70×68×58 Å

Sequence (334 aa):
MSDEQRSAGRVIEGVLEDAELEWESPQPGSYVVKLPGTRKLSTTLSLIVGRHSLSLNAFVIRHPDENEPAVHRWLLERNLKLYGVGYAVDPLGDIYLTGRLSLAAVTADEVDRLLGSVLEAADGGFNTLLELGFATAIRKEYAWRVSRGESTRNLEAFRHLTERPGSMSDEQRSAGRVIEGVLEDAELEWESPQPGSYVVKLPGTRKLSTTLSLIVGRHSLSLNAFVIRHPDENEPAVHRWLLERNLKLYGVGYAVDPLGDIYLTGRLSLAAVTADEVDRLLGSVLEAADGGFNTLLELGFATAIRKEYAWRVSRGESTRNLEAFRHLTERPGS

Foldseek 3Di:
DDPLLVVLQVLLVVLCVVVVWDWDAPDRQKIWTWADADLDRTKIWIWGRDPWKIKIKIFQFQAFQDQNVVLVVVQVVCQVPAPQWGWDADPRRTIIIIGMDTSVPRHNVVSVVVSVRRRCCRRVCNVVSCVNRPLVVLQVVVVVCVVVVHDCVSVVSPVVSNPPPPD/DDPLLVVLQVLLVVLCVVVVWDWDDPDRQKIWTWADADLDRTKIWIWGRDPWKIKIKIFQFQAFQDQNVVLVVVQVVCQVPAPQWGWDADPRRTIIIIGMDTSVPRHNVVSVVVSVRRRCCRRVCNVVSCVNRPLVVLQVVVVVCVVVVHDCVSVVSPVVSNPPPPD